Protein AF-A0A2I0R6W6-F1 (afdb_monomer)

Sequence (195 aa):
MLKILILILSSLILTFKSQLFAQKEIINHTVYNDWKSLKNVKISPQGNFTTYLTQPHRGDGVLMLFNNESHKKHLFERGKDAYFSQKEDVFVFTITPGFDTLRSLELNKVEKKKWVKDTLGIFWTAKDSLIKEPHLLNFKIAKNGNHLLYLVDRPDEKPTQKNGDFSRKKRKKTRLKAKETPWWYKISFQVTQLN

Nearest PDB structures (foldseek):
  2gop-assembly1_B  TM=7.075E-01  e=1.026E-03  Pyrococcus furiosus
  4hxg-assembly2_H  TM=7.410E-01  e=1.832E-03  Pyrococcus horikoshii OT3
  4hxg-assembly1_D  TM=7.166E-01  e=1.267E-03  Pyrococcus horikoshii OT3
  4hxg-assembly1_F  TM=6.601E-01  e=8.311E-04  Pyrococcus horikoshii OT3
  2gop-assembly1_A  TM=6.912E-01  e=2.384E-03  Pyrococcus furiosus

Radius of gyration: 31.48 Å; Cα contacts (8 Å, |Δi|>4): 259; chains: 1; bounding box: 62×76×101 Å

Organism: NCBI:txid2058658

Secondary structure (DSSP, 8-state):
-HHHHHHHHHHHHHHHHHTGGG-PPP--GGGGGG-EEEEEEEE-TTSSEEEEEEEESSS--EEEEEETTT--EEEEETEEEEEE-TTSSEEEEEEPPPHHHHHHHHHTT--GGGSPPEEEEEEETTTTEEEEEEEEEEEEE-SSSS-EEEEE--------------------------PPPPTT-S---------

pLDDT: mean 80.5, std 20.13, range [33.25, 97.62]

Solvent-accessible surface area (backbone atoms only — not comparable to full-atom values): 12252 Å² total; per-residue (Å²): 110,71,70,58,54,52,52,54,52,53,52,55,56,57,57,57,61,66,63,73,78,66,72,74,82,76,92,49,83,72,56,58,60,73,45,63,46,82,40,80,74,45,67,37,86,87,56,56,34,40,33,35,29,43,32,40,73,71,69,67,30,37,22,38,41,34,33,67,83,80,68,47,74,46,81,35,75,32,32,42,82,74,46,67,32,66,84,56,52,38,40,37,30,36,29,52,66,54,49,68,60,56,50,51,39,56,76,68,65,54,59,78,90,76,47,81,53,33,25,37,36,42,34,31,63,86,74,75,41,80,48,76,46,68,35,38,74,49,73,47,71,44,87,75,54,91,50,75,50,72,43,60,65,72,77,80,76,71,76,77,75,74,88,66,94,68,92,71,82,86,75,90,81,77,96,75,92,76,83,87,78,77,90,81,82,71,77,88,81,82,91,82,82,88,132

Structure (mmCIF, N/CA/C/O backbone):
data_AF-A0A2I0R6W6-F1
#
_entry.id   AF-A0A2I0R6W6-F1
#
loop_
_atom_site.group_PDB
_atom_site.id
_atom_site.type_symbol
_atom_site.label_atom_id
_atom_site.label_alt_id
_atom_site.label_comp_id
_atom_site.label_asym_id
_atom_site.label_entity_id
_atom_site.label_seq_id
_atom_site.pdbx_PDB_ins_code
_atom_site.Cartn_x
_atom_site.Cartn_y
_atom_site.Cartn_z
_atom_site.occupancy
_atom_site.B_iso_or_equiv
_atom_site.auth_seq_id
_atom_site.auth_comp_id
_atom_site.auth_asym_id
_atom_site.auth_atom_id
_atom_site.pdbx_PDB_model_num
ATOM 1 N N . MET A 1 1 ? 28.496 -39.834 43.181 1.00 74.56 1 MET A N 1
ATOM 2 C CA . MET A 1 1 ? 29.295 -38.590 43.152 1.00 74.56 1 MET A CA 1
ATOM 3 C C . MET A 1 1 ? 29.684 -38.200 41.726 1.00 74.56 1 MET A C 1
ATOM 5 O O . MET A 1 1 ? 29.152 -37.214 41.240 1.00 74.56 1 MET A O 1
ATOM 9 N N . LEU A 1 2 ? 30.464 -39.009 40.992 1.00 82.81 2 LEU A N 1
ATOM 10 C CA . LEU A 1 2 ? 30.904 -38.681 39.619 1.00 82.81 2 LEU A CA 1
ATOM 11 C C . LEU A 1 2 ? 29.757 -38.423 38.613 1.00 82.81 2 LEU A C 1
ATOM 13 O O . LEU A 1 2 ? 29.800 -37.460 37.860 1.00 82.81 2 LEU A O 1
ATOM 17 N N . LYS A 1 3 ? 28.684 -39.227 38.643 1.00 79.31 3 LYS A N 1
ATOM 18 C CA . LYS A 1 3 ? 27.513 -39.052 37.755 1.00 79.31 3 LYS A CA 1
ATOM 19 C C . LYS A 1 3 ? 26.752 -37.739 37.997 1.00 79.31 3 LYS A C 1
ATOM 21 O O . LYS A 1 3 ? 26.249 -37.144 37.054 1.00 79.31 3 LYS A O 1
ATOM 26 N N . ILE A 1 4 ? 26.701 -37.279 39.249 1.00 87.44 4 ILE A N 1
ATOM 27 C CA . ILE A 1 4 ? 26.042 -36.018 39.628 1.00 87.44 4 ILE A CA 1
ATOM 28 C C . ILE A 1 4 ? 26.879 -34.831 39.135 1.00 87.44 4 ILE A C 1
ATOM 30 O O . ILE A 1 4 ? 26.329 -33.885 38.582 1.00 87.44 4 ILE A O 1
ATOM 34 N N . LEU A 1 5 ? 28.210 -34.925 39.237 1.00 87.62 5 LEU A N 1
ATOM 35 C CA . LEU A 1 5 ? 29.136 -33.927 38.696 1.00 87.62 5 LEU A CA 1
ATOM 36 C C . LEU A 1 5 ? 28.979 -33.766 37.171 1.00 87.62 5 LEU A C 1
ATOM 38 O O . LEU A 1 5 ? 28.936 -32.647 36.671 1.00 87.62 5 LEU A O 1
ATOM 42 N N . ILE A 1 6 ? 28.830 -34.879 36.442 1.00 89.00 6 ILE A N 1
ATOM 43 C CA . ILE A 1 6 ? 28.630 -34.879 34.981 1.00 89.00 6 ILE A CA 1
ATOM 44 C C . ILE A 1 6 ? 27.292 -34.221 34.599 1.00 89.00 6 ILE A C 1
ATOM 46 O O . ILE A 1 6 ? 27.243 -33.452 33.640 1.00 89.00 6 ILE A O 1
ATOM 50 N N . LEU A 1 7 ? 26.219 -34.467 35.361 1.00 85.94 7 LEU A N 1
ATOM 51 C CA . LEU A 1 7 ? 24.910 -33.842 35.124 1.00 85.94 7 LEU A CA 1
ATOM 52 C C . LEU A 1 7 ? 24.934 -32.326 35.376 1.00 85.94 7 LEU A C 1
ATOM 54 O O . LEU A 1 7 ? 24.370 -31.565 34.590 1.00 85.94 7 LEU A O 1
ATOM 58 N N . ILE A 1 8 ? 25.630 -31.877 36.425 1.00 88.75 8 ILE A N 1
ATOM 59 C CA . ILE A 1 8 ? 25.802 -30.446 36.722 1.00 88.75 8 ILE A CA 1
ATOM 60 C C . ILE A 1 8 ? 26.620 -29.766 35.616 1.00 88.75 8 ILE A C 1
ATOM 62 O O . ILE A 1 8 ? 26.235 -28.701 35.133 1.00 88.75 8 ILE A O 1
ATOM 66 N N . LEU A 1 9 ? 27.699 -30.406 35.156 1.00 87.31 9 LEU A N 1
ATOM 67 C CA . LEU A 1 9 ? 28.535 -29.884 34.076 1.00 87.31 9 LEU A CA 1
ATOM 68 C C . LEU A 1 9 ? 27.766 -29.805 32.744 1.00 87.31 9 LEU A C 1
ATOM 70 O O . LEU A 1 9 ? 27.860 -28.805 32.039 1.00 87.31 9 LEU A O 1
ATOM 74 N N . SER A 1 10 ? 26.943 -30.810 32.430 1.00 84.06 10 SER A N 1
ATOM 75 C CA . SER A 1 10 ? 26.067 -30.806 31.250 1.00 84.06 10 SER A CA 1
ATOM 76 C C . SER A 1 10 ? 25.036 -29.674 31.288 1.00 84.06 10 SER A C 1
ATOM 78 O O . SER A 1 10 ? 24.780 -29.048 30.261 1.00 84.06 10 SER A O 1
ATOM 80 N N . SER A 1 11 ? 24.438 -29.411 32.453 1.00 82.44 11 SER A N 1
ATOM 81 C CA . SER A 1 11 ? 23.471 -28.320 32.635 1.00 82.44 11 SER A CA 1
ATOM 82 C C . SER A 1 11 ? 24.130 -26.949 32.437 1.00 82.44 11 SER A C 1
ATOM 84 O O . SER A 1 11 ? 23.596 -26.094 31.730 1.00 82.44 11 SER A O 1
ATOM 86 N N . LEU A 1 12 ? 25.347 -26.777 32.964 1.00 84.00 12 LEU A N 1
ATOM 87 C CA . LEU A 1 12 ? 26.128 -25.549 32.818 1.00 84.00 12 LEU A CA 1
ATOM 88 C C . LEU A 1 12 ? 26.530 -25.271 31.357 1.00 84.00 12 LEU A C 1
ATOM 90 O O . LEU A 1 12 ? 26.517 -24.128 30.910 1.00 84.00 12 LEU A O 1
ATOM 94 N N . ILE A 1 13 ? 26.837 -26.310 30.575 1.00 82.50 13 ILE A N 1
ATOM 95 C CA . ILE A 1 13 ? 27.164 -26.161 29.146 1.00 82.50 13 ILE A CA 1
ATOM 96 C C . ILE A 1 13 ? 25.926 -25.754 28.326 1.00 82.50 13 ILE A C 1
ATOM 98 O O . ILE A 1 13 ? 26.048 -25.000 27.357 1.00 82.50 13 ILE A O 1
ATOM 102 N N . LEU A 1 14 ? 24.727 -26.219 28.700 1.00 78.12 14 LEU A N 1
ATOM 103 C CA . LEU A 1 14 ? 23.483 -25.838 28.021 1.00 78.12 14 LEU A CA 1
ATOM 104 C C . LEU A 1 14 ? 23.114 -24.370 28.264 1.00 78.12 14 LEU A C 1
ATOM 106 O O . LEU A 1 14 ? 22.673 -23.697 27.332 1.00 78.12 14 LEU A O 1
ATOM 110 N N . THR A 1 15 ? 23.319 -23.854 29.478 1.00 76.00 15 THR A N 1
ATOM 111 C CA . THR A 1 15 ? 22.999 -22.454 29.796 1.00 76.00 15 THR A CA 1
ATOM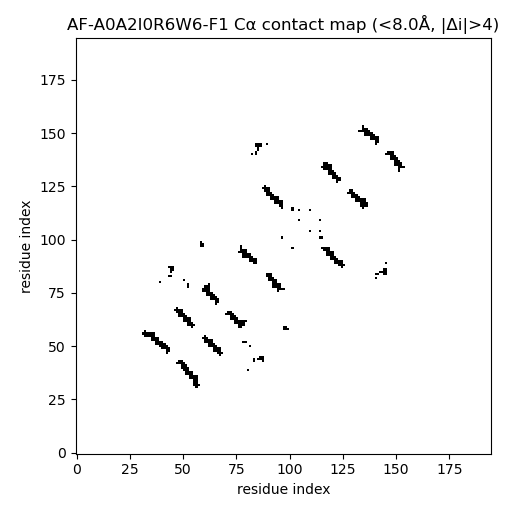 112 C C . THR A 1 15 ? 23.945 -21.473 29.101 1.00 76.00 15 THR A C 1
ATOM 114 O O . THR A 1 15 ? 23.478 -20.459 28.577 1.00 76.00 15 THR A O 1
ATOM 117 N N . PHE A 1 16 ? 25.233 -21.806 28.964 1.00 71.94 16 PHE A N 1
ATOM 118 C CA . PHE A 1 16 ? 26.211 -20.983 28.234 1.00 71.94 16 PHE A CA 1
ATOM 119 C C . PHE A 1 16 ? 25.874 -20.782 26.744 1.00 71.94 16 PHE A C 1
ATOM 121 O O . PHE A 1 16 ? 26.142 -19.714 26.193 1.00 71.94 16 PHE A O 1
ATOM 128 N N . LYS A 1 17 ? 25.232 -21.754 26.075 1.00 69.62 17 LYS A N 1
ATOM 129 C CA . LYS A 1 17 ? 24.836 -21.607 24.658 1.00 69.62 17 LYS A CA 1
ATOM 130 C C . LYS A 1 17 ? 23.777 -20.522 24.434 1.00 69.62 17 LYS A C 1
ATOM 132 O O . LYS A 1 17 ? 23.743 -19.930 23.359 1.00 69.62 17 LYS A O 1
ATOM 137 N N . SER A 1 18 ? 22.938 -20.240 25.433 1.00 65.56 18 SER A N 1
ATOM 138 C CA . SER A 1 18 ? 21.869 -19.236 25.318 1.00 65.56 18 SER A CA 1
ATOM 139 C C . SER A 1 18 ? 22.384 -17.791 25.278 1.00 65.56 18 SER A C 1
ATOM 141 O O . SER A 1 18 ? 21.712 -16.916 24.741 1.00 65.56 18 SER A O 1
ATOM 143 N N . GLN A 1 19 ? 23.603 -17.541 25.768 1.00 65.00 19 GLN A N 1
ATOM 144 C CA . GLN A 1 19 ? 24.180 -16.194 25.834 1.00 65.00 19 GLN A CA 1
ATOM 145 C C . GLN A 1 19 ? 24.845 -15.745 24.520 1.00 65.00 19 GLN A C 1
ATOM 147 O O . GLN A 1 19 ? 25.037 -14.549 24.315 1.00 65.00 19 GLN A O 1
ATOM 152 N N . LEU A 1 20 ? 25.156 -16.670 23.603 1.00 63.44 20 LEU A N 1
ATOM 153 C CA . LEU A 1 20 ? 25.825 -16.356 22.330 1.00 63.44 20 LEU A CA 1
ATOM 154 C C . LEU A 1 20 ? 24.880 -15.790 21.254 1.00 63.44 20 LEU A C 1
ATOM 156 O O . LEU A 1 20 ? 25.346 -15.169 20.305 1.00 63.44 20 LEU A O 1
ATOM 160 N N . PHE A 1 21 ? 23.561 -15.939 21.413 1.00 64.62 21 PHE A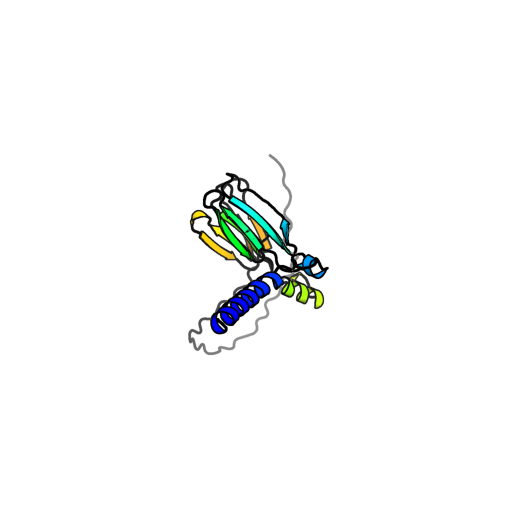 N 1
ATOM 161 C CA . PHE A 1 21 ? 22.554 -15.391 20.489 1.00 64.62 21 PHE A CA 1
ATOM 162 C C . PHE A 1 21 ? 22.072 -13.975 20.861 1.00 64.62 21 PHE A C 1
ATOM 164 O O . PHE A 1 21 ? 21.134 -13.463 20.257 1.00 64.62 21 PHE A O 1
ATOM 171 N N . ALA A 1 22 ? 22.704 -13.326 21.845 1.00 68.69 22 ALA A N 1
ATOM 172 C CA . ALA A 1 22 ? 22.303 -12.008 22.344 1.00 68.69 22 ALA A CA 1
ATOM 173 C C . ALA A 1 22 ? 23.105 -10.833 21.748 1.00 68.69 22 ALA A C 1
ATOM 175 O O . ALA A 1 22 ? 22.919 -9.687 22.165 1.00 68.69 22 ALA A O 1
ATOM 176 N N . GLN A 1 23 ? 24.003 -11.077 20.786 1.00 75.88 23 GLN A N 1
ATOM 177 C CA . GLN A 1 23 ? 24.740 -9.993 20.142 1.00 75.88 23 GLN A CA 1
ATOM 178 C C . GLN A 1 23 ? 23.809 -9.241 19.186 1.00 75.88 23 GLN A C 1
ATOM 180 O O . GLN A 1 23 ? 23.419 -9.752 18.140 1.00 75.88 23 GLN A O 1
ATOM 185 N N . LYS A 1 24 ? 23.435 -8.017 19.572 1.00 74.38 24 LYS A N 1
ATOM 186 C CA . LYS A 1 24 ? 22.666 -7.100 18.725 1.00 74.38 24 LYS A CA 1
ATOM 187 C C . LYS A 1 24 ? 23.387 -6.939 17.386 1.00 74.38 24 LYS A C 1
ATOM 189 O O . LYS A 1 24 ? 24.588 -6.667 17.376 1.00 74.38 24 LYS A O 1
ATOM 194 N N . GLU A 1 25 ? 22.660 -7.091 16.280 1.00 75.88 25 GLU A N 1
ATOM 195 C CA . GLU A 1 25 ? 23.225 -6.855 14.951 1.00 75.88 25 GLU A CA 1
ATOM 196 C C . GLU A 1 25 ? 23.846 -5.452 14.893 1.00 75.88 25 GLU A C 1
ATOM 198 O O . GLU A 1 25 ? 23.230 -4.453 15.285 1.00 75.88 25 GLU A O 1
ATOM 203 N N . ILE A 1 26 ? 25.100 -5.385 14.445 1.00 82.75 26 ILE A N 1
ATOM 204 C CA . ILE A 1 26 ? 25.802 -4.119 14.239 1.00 82.75 26 ILE A CA 1
ATOM 205 C C . ILE A 1 26 ? 25.141 -3.426 13.046 1.00 82.75 26 ILE A C 1
ATOM 207 O O . ILE A 1 26 ? 24.940 -4.041 11.998 1.00 82.75 26 ILE A O 1
ATOM 211 N N . ILE A 1 27 ? 24.792 -2.145 13.205 1.00 81.06 27 ILE A N 1
ATOM 212 C CA . ILE A 1 27 ? 24.156 -1.356 12.145 1.00 81.06 27 ILE A CA 1
ATOM 213 C C . ILE A 1 27 ? 25.165 -1.175 11.006 1.00 81.06 27 ILE A C 1
ATOM 215 O O . ILE A 1 27 ? 26.050 -0.326 11.074 1.00 81.06 27 ILE A O 1
ATOM 219 N N . ASN A 1 28 ? 25.012 -1.980 9.958 1.00 88.12 28 ASN A N 1
ATOM 220 C CA . ASN A 1 28 ? 25.758 -1.869 8.711 1.00 88.12 28 ASN A CA 1
ATOM 221 C C . ASN A 1 28 ? 24.925 -1.128 7.656 1.00 88.12 28 ASN A C 1
ATOM 223 O O . ASN A 1 28 ? 23.706 -1.011 7.765 1.00 88.12 28 ASN A O 1
ATOM 227 N N . HIS A 1 29 ? 25.569 -0.670 6.583 1.00 84.25 29 HIS A N 1
ATOM 228 C CA . HIS A 1 29 ? 24.900 0.032 5.477 1.00 84.25 29 HIS A CA 1
ATOM 229 C C . HIS A 1 29 ? 23.810 -0.807 4.781 1.00 84.25 29 HIS A C 1
ATOM 231 O O . HIS A 1 29 ? 22.912 -0.255 4.149 1.00 84.25 29 HIS A O 1
ATOM 237 N N . THR A 1 30 ? 23.863 -2.134 4.907 1.00 84.00 30 THR A N 1
ATOM 238 C CA . THR A 1 30 ? 22.836 -3.056 4.404 1.00 84.00 30 THR A CA 1
ATOM 239 C C . THR A 1 30 ? 21.476 -2.820 5.062 1.00 84.00 30 THR A C 1
ATOM 241 O O . THR A 1 30 ? 20.458 -2.918 4.381 1.00 84.00 30 THR A O 1
ATOM 244 N N . VAL A 1 31 ? 21.464 -2.410 6.335 1.00 83.62 31 VAL A N 1
ATOM 245 C CA . VAL A 1 31 ? 20.252 -2.167 7.136 1.00 83.62 31 VAL A CA 1
ATOM 246 C C . VAL A 1 31 ? 19.416 -1.012 6.570 1.00 83.62 31 VAL A C 1
ATOM 248 O O . VAL A 1 31 ? 18.200 -0.981 6.741 1.00 83.62 31 VAL A O 1
ATOM 251 N N . TYR A 1 32 ? 20.023 -0.074 5.833 1.00 83.94 32 TYR A N 1
ATOM 252 C CA . TYR A 1 32 ? 19.285 1.030 5.207 1.00 83.94 32 TYR A CA 1
ATOM 253 C C . TYR A 1 32 ? 18.283 0.563 4.150 1.00 83.94 32 TYR A C 1
ATOM 255 O O . TYR A 1 32 ? 17.269 1.226 3.937 1.00 83.94 32 TYR A O 1
ATOM 263 N N . ASN A 1 33 ? 18.532 -0.577 3.502 1.00 82.31 33 ASN A N 1
ATOM 264 C CA . ASN A 1 33 ? 17.592 -1.125 2.526 1.00 82.31 33 ASN A CA 1
ATOM 265 C C . ASN A 1 33 ? 16.324 -1.679 3.191 1.00 82.31 33 ASN A C 1
ATOM 267 O O . ASN A 1 33 ? 15.267 -1.686 2.558 1.00 82.31 33 ASN A O 1
ATOM 271 N N . ASP A 1 34 ? 16.411 -2.069 4.465 1.00 84.12 34 ASP A N 1
ATOM 272 C CA . ASP A 1 34 ? 15.282 -2.594 5.237 1.00 84.12 34 ASP A CA 1
ATOM 273 C C . ASP A 1 34 ? 14.400 -1.485 5.820 1.00 84.12 34 ASP A C 1
ATOM 275 O O . ASP A 1 34 ? 13.270 -1.736 6.253 1.00 84.12 34 ASP A O 1
ATOM 279 N N . TR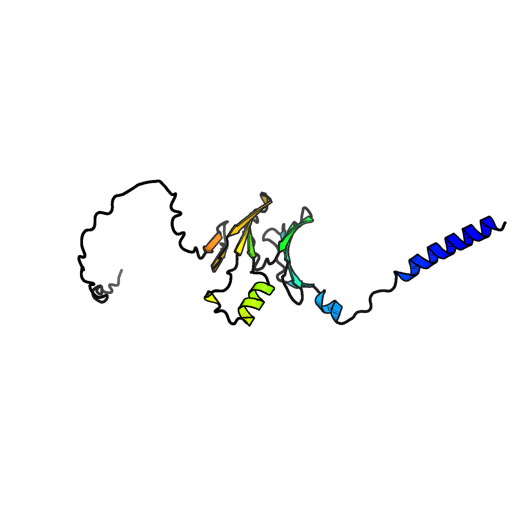P A 1 35 ? 14.883 -0.240 5.820 1.00 88.62 35 TRP A N 1
ATOM 280 C CA . TRP A 1 35 ? 14.125 0.894 6.326 1.00 88.62 35 TRP A CA 1
ATOM 281 C C . TRP A 1 35 ? 12.926 1.185 5.426 1.00 88.62 35 TRP A C 1
ATOM 283 O O . TRP A 1 35 ? 13.036 1.422 4.219 1.00 88.62 35 TRP A O 1
ATOM 293 N N . LYS A 1 36 ? 11.750 1.199 6.053 1.00 92.44 36 LYS A N 1
ATOM 294 C CA . LYS A 1 36 ? 10.481 1.505 5.401 1.00 92.44 36 LYS A CA 1
ATOM 295 C C . LYS A 1 36 ? 9.988 2.858 5.881 1.00 92.44 36 LYS A C 1
ATOM 297 O O . LYS A 1 36 ? 9.853 3.101 7.075 1.00 92.44 36 LYS A O 1
ATOM 302 N N . SER A 1 37 ? 9.704 3.729 4.926 1.00 93.81 37 SER A N 1
ATOM 303 C CA . SER A 1 37 ? 9.095 5.031 5.179 1.00 93.81 37 SER A CA 1
ATOM 304 C C . SER A 1 37 ? 7.572 4.920 5.165 1.00 93.81 37 SER A C 1
ATOM 306 O O . SER A 1 37 ? 7.008 4.196 4.343 1.00 93.81 37 SER A O 1
ATOM 308 N N . LEU A 1 38 ? 6.907 5.656 6.054 1.00 94.94 38 LEU A N 1
ATOM 309 C CA . LEU A 1 38 ? 5.460 5.851 6.014 1.00 94.94 38 LEU A CA 1
ATOM 310 C C . LEU A 1 38 ? 5.152 7.116 5.211 1.00 94.94 38 LEU A C 1
ATOM 312 O O . LEU A 1 38 ? 5.704 8.182 5.479 1.00 94.94 38 LEU A O 1
ATOM 316 N N . LYS A 1 39 ? 4.283 6.998 4.211 1.00 93.75 39 LYS A N 1
ATOM 317 C CA . LYS A 1 39 ? 3.877 8.087 3.316 1.00 93.75 39 LYS A CA 1
ATOM 318 C C . LYS A 1 39 ? 2.363 8.111 3.157 1.00 93.75 39 LYS A C 1
ATOM 320 O O . LYS A 1 39 ? 1.690 7.117 3.415 1.00 93.75 39 LYS A O 1
ATOM 325 N N . ASN A 1 40 ? 1.837 9.242 2.687 1.00 93.62 40 ASN A N 1
ATOM 326 C CA . ASN A 1 40 ? 0.429 9.408 2.314 1.00 93.62 40 ASN A CA 1
ATOM 327 C C . ASN A 1 40 ? -0.551 8.927 3.395 1.00 93.62 40 ASN A C 1
ATOM 329 O O . ASN A 1 40 ? -1.534 8.253 3.089 1.00 93.62 40 ASN A O 1
ATOM 333 N N . VAL A 1 41 ? -0.265 9.266 4.655 1.00 95.31 41 VAL A N 1
ATOM 334 C CA . VAL A 1 41 ? -1.169 8.972 5.767 1.00 95.31 41 VAL A CA 1
ATOM 335 C C . VAL A 1 41 ? -2.455 9.766 5.559 1.00 95.31 41 VAL A C 1
ATOM 337 O O . VAL A 1 41 ? -2.415 10.985 5.390 1.00 95.31 41 VAL A O 1
ATOM 340 N N . LYS A 1 42 ? -3.592 9.074 5.534 1.00 94.56 42 LYS A N 1
ATOM 341 C CA . LYS A 1 42 ? -4.918 9.681 5.409 1.00 94.56 42 LYS A CA 1
ATOM 342 C C . LYS A 1 42 ? -5.877 9.022 6.386 1.00 94.56 42 LYS A C 1
ATOM 344 O O . LYS A 1 42 ? -5.774 7.831 6.668 1.00 94.56 42 LYS A O 1
ATOM 349 N N . ILE A 1 43 ? -6.831 9.808 6.851 1.00 95.00 43 ILE A N 1
ATOM 350 C CA . ILE A 1 43 ? -7.930 9.359 7.699 1.00 95.00 43 ILE A CA 1
ATOM 351 C C . ILE A 1 43 ? -9.212 9.515 6.883 1.00 95.00 43 ILE A C 1
ATOM 353 O O . ILE A 1 43 ? -9.320 10.423 6.052 1.00 95.00 43 ILE A O 1
ATOM 357 N N . SER A 1 44 ? -10.142 8.586 7.050 1.00 94.38 44 SER A N 1
ATOM 358 C CA . SER A 1 44 ? -11.433 8.623 6.377 1.00 94.38 44 SER A CA 1
ATOM 359 C C . SER A 1 44 ? -12.330 9.753 6.929 1.00 94.38 44 SER A C 1
ATOM 361 O O . SER A 1 44 ? -12.098 10.222 8.043 1.00 94.38 44 SER A O 1
ATOM 363 N N . PRO A 1 45 ? -13.332 10.242 6.172 1.00 92.00 45 PRO A N 1
ATOM 364 C CA . PRO A 1 45 ? -14.161 11.391 6.567 1.00 92.00 45 PRO A CA 1
ATOM 365 C C . PRO A 1 45 ? -14.828 11.325 7.955 1.00 92.00 45 PRO A C 1
ATOM 367 O O . PRO A 1 45 ? -14.965 12.353 8.609 1.00 92.00 45 PRO A O 1
ATOM 370 N N . GLN A 1 46 ? -15.252 10.145 8.394 1.00 92.75 46 GLN A N 1
ATOM 371 C CA . GLN A 1 46 ? -15.855 9.847 9.699 1.00 92.75 46 GLN A CA 1
ATOM 372 C C . GLN A 1 46 ? -14.826 9.327 10.714 1.00 92.75 46 GLN A C 1
ATOM 374 O O . GLN A 1 46 ? -15.127 9.245 11.899 1.00 92.75 46 GLN A O 1
ATOM 379 N N . GLY A 1 47 ? -13.607 8.996 10.276 1.00 94.25 47 GLY A N 1
ATOM 380 C CA . GLY A 1 47 ? -12.528 8.537 11.150 1.00 94.25 47 GLY A CA 1
ATOM 381 C C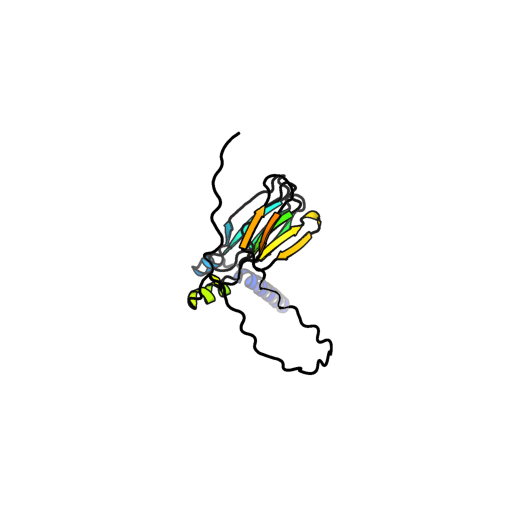 . GLY A 1 47 ? -12.534 7.044 11.478 1.00 94.25 47 GLY A C 1
ATOM 382 O O . GLY A 1 47 ? -11.719 6.618 12.294 1.00 94.25 47 GLY A O 1
ATOM 383 N N . ASN A 1 48 ? -13.377 6.227 10.839 1.00 94.62 48 ASN A N 1
ATOM 384 C CA . ASN A 1 48 ? -13.409 4.779 11.088 1.00 94.62 48 ASN A CA 1
ATOM 385 C C . ASN A 1 48 ? -12.207 4.048 10.473 1.00 94.62 48 ASN A C 1
ATOM 387 O O . ASN A 1 48 ? -11.826 2.967 10.925 1.00 94.62 48 ASN A O 1
ATOM 391 N N . PHE A 1 49 ? -11.582 4.637 9.450 1.00 96.44 49 PHE A N 1
ATOM 392 C CA . PHE A 1 49 ? -10.454 4.048 8.745 1.00 96.44 49 PHE A CA 1
ATOM 393 C C . PHE A 1 49 ? -9.247 4.981 8.696 1.00 96.44 49 PHE A C 1
ATOM 395 O O . PHE A 1 49 ? -9.346 6.181 8.435 1.00 96.44 49 PHE A O 1
ATOM 402 N N . THR A 1 50 ? -8.072 4.383 8.853 1.00 96.56 50 THR A N 1
ATOM 403 C CA . THR A 1 50 ? -6.777 5.029 8.651 1.00 96.56 50 THR A CA 1
ATOM 404 C C . THR A 1 50 ? -6.034 4.293 7.548 1.00 96.56 50 THR A C 1
ATOM 406 O O . THR A 1 50 ? -5.954 3.067 7.550 1.00 96.56 50 THR A O 1
ATOM 409 N N . THR A 1 51 ? -5.455 5.020 6.600 1.00 97.25 51 THR A N 1
ATOM 410 C CA . THR A 1 51 ? -4.616 4.435 5.552 1.00 97.25 51 THR A CA 1
ATOM 411 C C . THR A 1 51 ? -3.243 5.075 5.531 1.00 97.25 51 THR A C 1
ATOM 413 O O . THR A 1 51 ? -3.086 6.260 5.819 1.00 97.25 51 THR A O 1
ATOM 416 N N . TYR A 1 52 ? -2.237 4.276 5.201 1.00 96.94 52 TYR A N 1
ATOM 417 C CA . TYR A 1 52 ? -0.871 4.737 5.018 1.00 96.94 52 TYR A CA 1
ATOM 418 C C . TYR A 1 52 ? -0.143 3.842 4.022 1.00 96.94 52 TYR A C 1
ATOM 420 O O . TYR A 1 52 ? -0.410 2.645 3.910 1.00 96.94 52 TYR A O 1
ATOM 428 N N . LEU A 1 53 ? 0.804 4.431 3.303 1.00 96.75 53 LEU A N 1
ATOM 429 C CA . LEU A 1 53 ? 1.686 3.728 2.388 1.00 96.75 53 LEU A CA 1
ATOM 430 C C . LEU A 1 53 ? 3.001 3.415 3.096 1.00 96.75 53 LEU A C 1
ATOM 432 O O . LEU A 1 53 ? 3.690 4.322 3.554 1.00 96.75 53 LEU A O 1
ATOM 436 N N . THR A 1 54 ? 3.369 2.142 3.148 1.00 96.00 54 THR A N 1
ATOM 437 C CA . THR A 1 54 ? 4.680 1.699 3.625 1.00 96.00 54 THR A CA 1
ATOM 438 C C . THR A 1 54 ? 5.583 1.480 2.421 1.00 96.00 54 THR A C 1
ATOM 440 O O . THR A 1 54 ? 5.336 0.570 1.631 1.00 96.00 54 THR A O 1
ATOM 443 N N . GLN A 1 55 ? 6.619 2.301 2.261 1.00 93.75 55 GLN A N 1
ATOM 444 C CA . GLN A 1 55 ? 7.490 2.262 1.089 1.00 93.75 55 GLN A CA 1
ATOM 445 C C . GLN A 1 55 ? 8.947 1.986 1.485 1.00 93.75 55 GLN A C 1
ATOM 447 O O . GLN A 1 55 ? 9.519 2.784 2.241 1.00 93.75 55 GLN A O 1
ATOM 452 N N . PRO A 1 56 ? 9.556 0.890 0.989 1.00 92.62 56 PRO A N 1
ATOM 453 C CA . PRO A 1 56 ? 10.984 0.641 1.166 1.00 92.62 56 PRO A CA 1
ATOM 454 C C . PRO A 1 56 ? 11.816 1.649 0.363 1.00 92.62 56 PRO A C 1
ATOM 456 O O . PRO A 1 56 ? 11.307 2.315 -0.543 1.00 92.62 56 PRO A O 1
ATOM 459 N N . HIS A 1 57 ? 13.112 1.745 0.665 1.00 88.31 57 HIS A N 1
ATOM 460 C CA . HIS A 1 57 ? 14.027 2.605 -0.091 1.00 88.31 57 HIS A CA 1
ATOM 461 C C . HIS A 1 57 ? 14.071 2.244 -1.590 1.00 88.31 57 HIS A C 1
ATOM 463 O O . HIS A 1 57 ? 14.094 3.125 -2.452 1.00 88.31 57 HIS A O 1
ATOM 469 N N . ARG A 1 58 ? 14.020 0.945 -1.912 1.00 89.44 58 ARG A N 1
ATOM 470 C CA . ARG A 1 58 ? 13.911 0.426 -3.280 1.00 89.44 58 ARG A CA 1
ATOM 471 C C . ARG A 1 58 ? 12.871 -0.691 -3.334 1.00 89.44 58 ARG A C 1
ATOM 473 O O . ARG A 1 58 ? 12.851 -1.550 -2.460 1.00 89.44 58 ARG A O 1
ATOM 480 N N . GLY A 1 59 ? 12.077 -0.701 -4.402 1.00 91.19 59 GLY A N 1
ATOM 481 C CA . GLY A 1 59 ? 11.103 -1.751 -4.685 1.00 91.19 59 GLY A CA 1
ATOM 482 C C . GLY A 1 59 ? 9.664 -1.291 -4.502 1.00 91.19 59 GLY A C 1
ATOM 483 O O . GLY A 1 59 ? 9.361 -0.096 -4.536 1.00 91.19 59 GLY A O 1
ATOM 484 N N . ASP A 1 60 ? 8.787 -2.271 -4.332 1.00 94.69 60 ASP A N 1
ATOM 485 C CA . ASP A 1 60 ? 7.348 -2.070 -4.261 1.00 94.69 60 ASP A CA 1
ATOM 486 C C . ASP A 1 60 ? 6.886 -1.720 -2.839 1.00 94.69 60 ASP A C 1
ATOM 488 O O . ASP A 1 60 ? 7.322 -2.307 -1.847 1.00 94.69 60 ASP A O 1
ATOM 492 N N . GLY A 1 61 ? 5.992 -0.735 -2.743 1.00 94.12 61 GLY A N 1
ATOM 493 C CA . GLY A 1 61 ? 5.344 -0.353 -1.490 1.00 94.12 61 GLY A CA 1
ATOM 494 C C . GLY A 1 61 ? 4.105 -1.194 -1.182 1.00 94.12 61 GLY A C 1
ATOM 495 O O . GLY A 1 61 ? 3.567 -1.892 -2.043 1.00 94.12 61 GLY A O 1
ATOM 496 N N . VAL A 1 62 ? 3.618 -1.083 0.052 1.00 96.88 62 VAL A N 1
ATOM 497 C CA . VAL A 1 62 ? 2.375 -1.715 0.509 1.00 96.88 62 VAL A CA 1
ATOM 498 C C . VAL A 1 62 ? 1.454 -0.651 1.082 1.00 96.88 62 VAL A C 1
ATOM 500 O O . VAL A 1 62 ? 1.821 0.070 2.012 1.00 96.88 62 VAL A O 1
ATOM 503 N N . LEU A 1 63 ? 0.247 -0.561 0.533 1.00 97.62 63 LEU A N 1
ATOM 504 C CA . LEU A 1 63 ? -0.808 0.291 1.056 1.00 97.62 63 LEU A CA 1
ATOM 505 C C . LEU A 1 63 ? -1.556 -0.467 2.150 1.00 97.62 63 LEU A C 1
ATOM 507 O O . LEU A 1 63 ? -2.096 -1.545 1.910 1.00 97.62 63 LEU A O 1
ATOM 511 N N . MET A 1 64 ? -1.588 0.104 3.347 1.00 97.19 64 MET A N 1
ATOM 512 C CA . MET A 1 64 ? -2.343 -0.428 4.470 1.00 97.19 64 MET A CA 1
ATOM 513 C C . MET A 1 64 ? -3.669 0.314 4.598 1.00 97.19 64 MET A C 1
ATOM 515 O O . MET A 1 64 ? -3.703 1.545 4.565 1.00 97.19 64 MET A O 1
ATOM 519 N N . LEU A 1 65 ? -4.741 -0.437 4.818 1.00 97.00 65 LEU A N 1
ATOM 520 C CA . LEU A 1 65 ? -6.016 0.058 5.316 1.00 97.00 65 LEU A CA 1
ATOM 521 C C . LEU A 1 65 ? -6.247 -0.539 6.706 1.00 97.00 65 LEU A C 1
ATOM 523 O O . LEU A 1 65 ? -6.313 -1.756 6.872 1.00 97.00 65 LEU A O 1
ATOM 527 N N . PHE A 1 66 ? -6.350 0.325 7.703 1.00 96.69 66 PHE A N 1
ATOM 528 C CA . PHE A 1 66 ? -6.577 -0.028 9.093 1.00 96.69 66 PHE A CA 1
ATOM 529 C C . PHE A 1 66 ? -7.968 0.431 9.512 1.00 96.69 66 PHE A C 1
ATOM 531 O O . PHE A 1 66 ? -8.308 1.599 9.343 1.00 96.69 66 PHE A O 1
ATOM 538 N N . ASN A 1 67 ? -8.765 -0.486 10.047 1.00 95.75 67 ASN A N 1
ATOM 539 C CA . ASN A 1 67 ? -10.022 -0.155 10.699 1.00 95.75 67 ASN A CA 1
ATOM 540 C C . ASN A 1 67 ? -9.726 0.206 12.163 1.00 95.75 67 ASN A C 1
ATOM 542 O O . ASN A 1 67 ? -9.151 -0.599 12.897 1.00 95.75 67 ASN A O 1
ATOM 546 N N . ASN A 1 68 ? -10.097 1.420 12.563 1.00 94.44 68 ASN A N 1
ATOM 547 C CA . ASN A 1 68 ? -9.796 1.966 13.882 1.00 94.44 68 ASN A CA 1
ATOM 548 C C . ASN A 1 68 ? -10.643 1.322 14.993 1.00 94.44 68 ASN A C 1
ATOM 550 O O . ASN A 1 68 ? -10.166 1.234 16.120 1.00 94.44 68 ASN A O 1
ATOM 554 N N . GLU A 1 69 ? -11.846 0.831 14.679 1.00 92.62 69 GLU A N 1
ATOM 555 C CA . GLU A 1 69 ? -12.752 0.192 15.643 1.00 92.62 69 GLU A CA 1
ATOM 556 C C . GLU A 1 69 ? -12.435 -1.295 15.836 1.00 92.62 69 GLU A C 1
ATOM 558 O O . GLU A 1 69 ? -12.275 -1.772 16.955 1.00 92.62 69 GLU A O 1
ATOM 563 N N . SER A 1 70 ? -12.327 -2.050 14.737 1.00 93.25 70 SER A N 1
ATOM 564 C CA . SER A 1 70 ? -12.107 -3.506 14.792 1.00 93.25 70 SER A CA 1
ATOM 565 C C . SER A 1 70 ? -10.633 -3.905 14.859 1.00 93.25 70 SER A C 1
ATOM 567 O O . SER A 1 70 ? -10.319 -5.088 14.979 1.00 93.25 70 SER A O 1
ATOM 569 N N . HIS A 1 71 ? -9.717 -2.944 14.707 1.00 93.75 71 HIS A N 1
ATOM 570 C CA . HIS A 1 71 ? -8.273 -3.160 14.559 1.00 93.75 71 HIS A CA 1
ATOM 571 C C . HIS A 1 71 ? -7.872 -4.081 13.390 1.00 93.75 71 HIS A C 1
ATOM 573 O O . HIS A 1 71 ? -6.716 -4.513 13.292 1.00 93.75 71 HIS A O 1
ATOM 579 N N . LYS A 1 72 ? -8.800 -4.367 12.468 1.00 94.38 72 LYS A N 1
ATOM 580 C CA . LYS A 1 72 ? -8.538 -5.181 11.281 1.00 94.38 72 LYS A CA 1
ATOM 581 C C . LYS A 1 72 ? -7.644 -4.423 10.300 1.00 94.38 72 LYS A C 1
ATOM 583 O O . LYS A 1 72 ? -7.789 -3.217 10.090 1.00 94.38 72 LYS A O 1
ATOM 588 N N . LYS A 1 73 ? -6.711 -5.151 9.687 1.00 94.50 73 LYS A N 1
ATOM 589 C CA . LYS A 1 73 ? -5.733 -4.638 8.722 1.00 94.50 73 LYS A CA 1
ATOM 590 C C . LYS A 1 73 ? -5.936 -5.308 7.372 1.00 94.50 73 LYS A C 1
ATOM 592 O O . LYS A 1 73 ? -5.978 -6.533 7.300 1.00 94.50 73 LYS A O 1
ATOM 597 N N . HIS A 1 74 ? -5.994 -4.507 6.317 1.00 95.75 74 HIS A N 1
ATOM 598 C CA . HIS A 1 74 ? -5.985 -4.961 4.932 1.00 95.75 74 HIS A CA 1
ATOM 599 C C . HIS A 1 74 ? -4.737 -4.423 4.241 1.00 95.75 74 HIS A C 1
ATOM 601 O O . HIS A 1 74 ? -4.444 -3.229 4.312 1.00 95.75 74 HIS A O 1
ATOM 607 N N . LEU A 1 75 ? -3.996 -5.315 3.587 1.00 95.88 75 LEU A N 1
ATOM 608 C CA . LEU A 1 75 ? -2.753 -4.991 2.902 1.00 95.88 75 LEU A CA 1
ATOM 609 C C . LEU A 1 75 ? -2.965 -5.102 1.396 1.00 95.88 75 LEU A C 1
ATOM 611 O O . LEU A 1 75 ? -3.410 -6.135 0.898 1.00 95.88 75 LEU A O 1
ATOM 615 N N . PHE A 1 76 ? -2.611 -4.044 0.676 1.00 96.62 76 PHE A N 1
ATOM 616 C CA . PHE A 1 76 ? -2.668 -3.993 -0.777 1.00 96.62 76 PHE A CA 1
ATOM 617 C C . PHE A 1 76 ? -1.264 -3.755 -1.331 1.00 96.62 76 PHE A C 1
ATOM 619 O O . PHE A 1 76 ? -0.691 -2.668 -1.210 1.00 96.62 76 PHE A O 1
ATOM 626 N N . GLU A 1 77 ? -0.693 -4.789 -1.940 1.00 96.19 77 GLU A N 1
ATOM 627 C CA . GLU A 1 77 ? 0.619 -4.717 -2.583 1.00 96.19 77 GLU A CA 1
ATOM 628 C C . GLU A 1 77 ? 0.601 -3.743 -3.762 1.00 96.19 77 GLU A C 1
ATOM 630 O O . GLU A 1 77 ? -0.336 -3.749 -4.564 1.00 96.19 77 GLU A O 1
ATOM 635 N N . ARG A 1 78 ?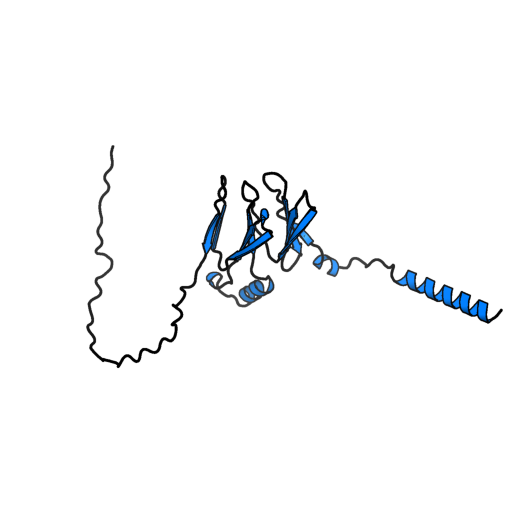 1.648 -2.915 -3.879 1.00 95.69 78 ARG A N 1
ATOM 636 C CA . ARG A 1 78 ? 1.804 -1.900 -4.937 1.00 95.69 78 ARG A CA 1
ATOM 637 C C . ARG A 1 78 ? 0.661 -0.880 -4.998 1.00 95.69 78 ARG A C 1
ATOM 639 O O . ARG A 1 78 ? 0.514 -0.175 -5.996 1.00 95.69 78 ARG A O 1
ATOM 646 N N . GLY A 1 79 ? -0.156 -0.801 -3.947 1.00 95.75 79 GLY A N 1
ATOM 647 C CA . GLY A 1 79 ? -1.212 0.193 -3.823 1.00 95.75 79 GLY A CA 1
ATOM 648 C C . GLY A 1 79 ? -0.627 1.588 -3.600 1.00 95.75 79 GLY A C 1
ATOM 649 O O . GLY A 1 79 ? 0.317 1.749 -2.835 1.00 95.75 79 GLY A O 1
ATOM 650 N N . LYS A 1 80 ? -1.199 2.605 -4.237 1.00 93.81 80 LYS A N 1
ATOM 651 C CA . LYS A 1 80 ? -0.907 4.031 -4.040 1.00 93.81 80 LYS A CA 1
ATOM 652 C C . LYS A 1 80 ? -2.175 4.857 -4.277 1.00 93.81 80 LYS A C 1
ATOM 654 O O . LYS A 1 80 ? -3.203 4.318 -4.677 1.00 93.81 80 LYS A O 1
ATOM 659 N N . ASP A 1 81 ? -2.091 6.166 -4.048 1.00 93.31 81 ASP A N 1
ATOM 660 C CA . ASP A 1 81 ? -3.161 7.126 -4.364 1.00 93.31 81 ASP A CA 1
ATOM 661 C C . ASP A 1 81 ? -4.529 6.720 -3.800 1.00 93.31 81 ASP A C 1
ATOM 663 O O . ASP A 1 81 ? -5.531 6.666 -4.504 1.00 93.31 81 ASP A O 1
ATOM 667 N N . ALA A 1 82 ? -4.553 6.406 -2.505 1.00 94.31 82 ALA A N 1
ATOM 668 C CA . ALA A 1 82 ? -5.754 5.982 -1.804 1.00 94.31 82 ALA A CA 1
ATOM 669 C C . ALA A 1 82 ? -6.751 7.133 -1.602 1.00 94.31 82 ALA A C 1
ATOM 671 O O . ALA A 1 82 ? -6.365 8.246 -1.214 1.00 94.31 82 ALA A O 1
ATOM 672 N N . TYR A 1 83 ? -8.035 6.843 -1.796 1.00 93.62 83 TYR A N 1
ATOM 673 C CA . TYR A 1 83 ? -9.154 7.752 -1.577 1.00 93.62 83 TYR A CA 1
ATOM 674 C C . TYR A 1 83 ? -10.338 7.021 -0.942 1.00 93.62 83 TYR A C 1
ATOM 676 O O . TYR A 1 83 ? -10.640 5.875 -1.272 1.00 93.62 83 TYR A O 1
ATOM 684 N N . PHE A 1 84 ? -11.037 7.729 -0.059 1.00 92.88 84 PHE A N 1
ATOM 685 C CA . PHE A 1 84 ? -12.278 7.272 0.552 1.00 92.88 84 PHE A CA 1
ATOM 686 C C . PHE A 1 84 ? -13.472 7.961 -0.099 1.00 92.88 84 PHE A C 1
ATOM 688 O O . PHE A 1 84 ? -13.410 9.143 -0.444 1.00 92.88 84 PHE A O 1
ATOM 695 N N . SER A 1 85 ? -14.570 7.224 -0.236 1.00 91.62 85 SER A N 1
ATOM 696 C CA . SER A 1 85 ? -15.882 7.817 -0.481 1.00 91.62 85 SER A CA 1
ATOM 697 C C . SER A 1 85 ? -16.373 8.578 0.758 1.00 91.62 85 SER A C 1
ATOM 699 O O . SER A 1 85 ? -15.974 8.271 1.880 1.00 91.62 85 SER A O 1
ATOM 701 N N . GLN A 1 86 ? -17.274 9.546 0.568 1.00 89.69 86 GLN A N 1
ATOM 702 C CA . GLN A 1 86 ? -17.836 10.363 1.648 1.00 89.69 86 GLN A CA 1
ATOM 703 C C . GLN A 1 86 ? -18.515 9.526 2.745 1.00 89.69 86 GLN A C 1
ATOM 705 O O . GLN A 1 86 ? -18.424 9.866 3.922 1.00 89.69 86 GLN A O 1
ATOM 710 N N . LYS A 1 87 ? -19.180 8.429 2.364 1.00 89.00 87 LYS A N 1
ATOM 711 C CA . LYS A 1 87 ? -19.828 7.498 3.301 1.00 89.00 87 LYS A CA 1
ATOM 712 C C . LYS A 1 87 ? -18.913 6.389 3.817 1.00 89.00 87 LYS A C 1
ATOM 714 O O . LYS A 1 87 ? -19.359 5.579 4.609 1.00 89.00 87 LYS A O 1
ATOM 719 N N . GLU A 1 88 ? -17.662 6.334 3.359 1.00 90.12 88 GLU A N 1
ATOM 720 C CA . GLU A 1 88 ? -16.686 5.290 3.716 1.00 90.12 88 GLU A CA 1
ATOM 721 C C . GLU A 1 88 ? -17.036 3.862 3.268 1.00 90.12 88 GLU A C 1
ATOM 723 O O . GLU A 1 88 ? -16.307 2.922 3.575 1.00 90.12 88 GLU A O 1
ATOM 728 N N . ASP A 1 89 ? -18.089 3.694 2.464 1.00 89.69 89 ASP A N 1
ATOM 729 C CA . ASP A 1 89 ? -18.513 2.396 1.916 1.00 89.69 89 ASP A CA 1
ATOM 730 C C . ASP A 1 89 ? -17.535 1.837 0.866 1.00 89.69 89 ASP A C 1
ATOM 732 O O . ASP A 1 89 ? -17.489 0.632 0.598 1.00 89.69 89 ASP A O 1
ATOM 736 N N . VAL A 1 90 ? -16.793 2.738 0.214 1.00 91.81 90 VAL A N 1
ATOM 737 C CA . VAL A 1 90 ? -15.904 2.431 -0.907 1.00 91.81 90 VAL A CA 1
ATOM 738 C C . VAL A 1 90 ? -14.538 3.059 -0.666 1.00 91.81 90 VAL A C 1
ATOM 740 O O . VAL A 1 90 ? -14.413 4.271 -0.463 1.00 91.81 90 VAL A O 1
ATOM 743 N N . PHE A 1 91 ? -13.513 2.219 -0.746 1.00 94.50 91 PHE A N 1
ATOM 744 C CA . PHE A 1 91 ? -12.107 2.583 -0.722 1.00 94.50 91 PHE A CA 1
ATOM 745 C C . PHE A 1 91 ? -11.500 2.321 -2.098 1.00 94.50 91 PHE A C 1
ATOM 747 O O . PHE A 1 91 ? -11.584 1.212 -2.623 1.00 94.50 91 PHE A O 1
ATOM 754 N N . VAL A 1 92 ? -10.906 3.346 -2.700 1.00 95.62 92 VAL A N 1
ATOM 755 C CA . VAL A 1 92 ? -10.359 3.275 -4.058 1.00 95.62 92 VAL A CA 1
ATOM 756 C C . VAL A 1 92 ? -8.881 3.600 -4.019 1.00 95.62 92 VAL A C 1
ATOM 758 O O . VAL A 1 92 ? -8.457 4.519 -3.321 1.00 95.62 92 VAL A O 1
ATOM 761 N N . PHE A 1 93 ? -8.093 2.855 -4.778 1.00 96.19 93 PHE A N 1
ATOM 762 C CA . PHE A 1 93 ? -6.655 3.054 -4.877 1.00 96.19 93 PHE A CA 1
ATOM 763 C C . PHE A 1 93 ? -6.148 2.597 -6.240 1.00 96.19 93 PHE A C 1
ATOM 765 O O . PHE A 1 93 ? -6.813 1.857 -6.964 1.00 96.19 93 PHE A O 1
ATOM 772 N N . THR A 1 94 ? -4.942 3.021 -6.581 1.00 96.81 94 THR A N 1
ATOM 773 C CA . THR A 1 94 ? -4.257 2.610 -7.805 1.00 96.81 94 THR A CA 1
ATOM 774 C C . THR A 1 94 ? -3.224 1.546 -7.470 1.00 96.81 94 THR A C 1
ATOM 776 O O . THR A 1 94 ? -2.516 1.668 -6.478 1.00 96.81 94 THR A O 1
ATOM 779 N N . ILE A 1 95 ? -3.098 0.517 -8.298 1.00 97.06 95 ILE A N 1
ATOM 780 C CA . ILE A 1 95 ? -2.072 -0.520 -8.197 1.00 97.06 95 ILE A CA 1
ATOM 781 C C . ILE A 1 95 ? -1.078 -0.292 -9.332 1.00 97.06 95 ILE A C 1
ATOM 783 O O . ILE A 1 95 ? -1.433 -0.430 -10.506 1.00 97.06 95 ILE A O 1
ATOM 787 N N . THR A 1 96 ? 0.164 0.050 -8.993 1.00 94.94 96 THR A N 1
ATOM 788 C CA . THR A 1 96 ? 1.225 0.218 -9.995 1.00 94.94 96 THR A CA 1
ATOM 789 C C . THR A 1 96 ? 1.754 -1.120 -10.479 1.00 94.94 96 THR A C 1
ATOM 791 O O . THR A 1 96 ? 1.822 -2.063 -9.686 1.00 94.94 96 THR A O 1
ATOM 794 N N . PRO A 1 97 ? 2.217 -1.230 -11.736 1.00 95.31 97 PRO A N 1
ATOM 795 C CA . PRO A 1 97 ? 3.063 -2.335 -12.169 1.00 95.31 97 PRO A CA 1
ATOM 796 C C . PRO A 1 97 ? 4.274 -2.494 -11.242 1.00 95.31 97 PRO A C 1
ATOM 798 O O . PRO A 1 97 ? 4.703 -1.535 -10.601 1.00 95.31 97 PRO A O 1
ATOM 801 N N . GLY A 1 98 ? 4.801 -3.714 -11.145 1.00 95.44 98 GLY A N 1
ATOM 802 C CA . GLY A 1 98 ? 5.921 -4.004 -10.248 1.00 95.44 98 GLY A CA 1
ATOM 803 C C . GLY A 1 98 ? 7.175 -3.217 -10.621 1.00 95.44 98 GLY A C 1
ATOM 804 O O . GLY A 1 98 ? 7.456 -3.008 -11.807 1.00 95.44 98 GLY A O 1
ATOM 805 N N . PHE A 1 99 ? 7.946 -2.814 -9.616 1.00 94.62 99 PHE A N 1
ATOM 806 C CA . PHE A 1 99 ? 9.162 -2.022 -9.782 1.00 94.62 99 PHE A CA 1
ATOM 807 C C . PHE A 1 99 ? 10.125 -2.615 -10.821 1.00 94.62 99 PHE A C 1
ATOM 809 O O . PHE A 1 99 ? 10.610 -1.894 -11.694 1.00 94.62 99 PHE A O 1
ATOM 816 N N . ASP A 1 100 ? 10.349 -3.930 -10.786 1.00 94.44 100 ASP A N 1
ATOM 817 C CA . ASP A 1 100 ? 11.261 -4.608 -11.714 1.00 94.44 100 ASP A CA 1
ATOM 818 C C . ASP A 1 100 ? 10.764 -4.557 -13.161 1.00 94.44 100 ASP A C 1
ATOM 820 O O . ASP A 1 100 ? 11.551 -4.354 -14.089 1.00 94.44 100 ASP A O 1
ATOM 824 N N . THR A 1 101 ? 9.446 -4.657 -13.360 1.00 94.44 101 THR A N 1
ATOM 825 C CA . THR A 1 101 ? 8.844 -4.561 -14.696 1.00 94.44 101 THR A CA 1
ATOM 826 C C . THR A 1 101 ? 9.060 -3.171 -15.284 1.00 94.44 101 THR A C 1
ATOM 828 O O . THR A 1 101 ? 9.571 -3.053 -16.397 1.00 94.44 101 THR A O 1
ATOM 831 N N . LEU A 1 102 ? 8.794 -2.114 -14.512 1.00 94.25 102 LEU A N 1
ATOM 832 C CA . LEU A 1 102 ? 9.022 -0.733 -14.941 1.00 94.25 102 LEU A CA 1
ATOM 833 C C . LEU A 1 102 ? 10.508 -0.454 -15.184 1.00 94.25 102 LEU A C 1
ATOM 835 O O . LEU A 1 102 ? 10.868 0.146 -16.195 1.00 94.25 102 LEU A O 1
ATOM 839 N N . ARG A 1 103 ? 11.387 -0.952 -14.307 1.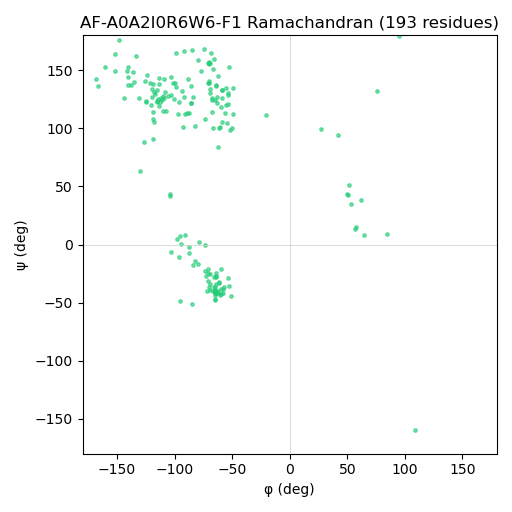00 94.94 103 ARG A N 1
ATOM 840 C CA . ARG A 1 103 ? 12.841 -0.825 -14.454 1.00 94.94 103 ARG A CA 1
ATOM 841 C C . ARG A 1 103 ? 13.339 -1.477 -15.742 1.00 94.94 103 ARG A C 1
ATOM 843 O O . ARG A 1 103 ? 14.166 -0.889 -16.433 1.00 94.94 103 ARG A O 1
ATOM 850 N N . SER A 1 104 ? 12.844 -2.668 -16.075 1.00 95.88 104 SER A N 1
ATOM 851 C CA . SER A 1 104 ? 13.224 -3.364 -17.308 1.00 95.88 104 SER A CA 1
ATOM 852 C C . SER A 1 104 ? 12.783 -2.602 -18.564 1.00 95.88 104 SER A C 1
ATOM 854 O O . SER A 1 104 ? 13.558 -2.481 -19.509 1.00 95.88 104 SER A O 1
ATOM 856 N N . LEU A 1 105 ? 11.577 -2.022 -18.558 1.00 95.81 105 LEU A N 1
ATOM 857 C CA . LEU A 1 105 ? 11.060 -1.217 -19.667 1.00 95.81 105 LEU A CA 1
ATOM 858 C C . LEU A 1 105 ? 11.881 0.060 -19.876 1.00 95.81 105 LEU A C 1
ATOM 860 O O . LEU A 1 105 ? 12.185 0.405 -21.019 1.00 95.81 105 LEU A O 1
ATOM 864 N N . GLU A 1 106 ? 12.275 0.721 -18.786 1.00 94.69 106 GLU A N 1
ATOM 865 C CA . GLU A 1 106 ? 13.137 1.906 -18.818 1.00 94.69 106 GLU A CA 1
ATOM 866 C C . GLU A 1 106 ? 14.538 1.566 -19.354 1.00 94.69 106 GLU A C 1
ATOM 868 O O . GLU A 1 106 ? 15.033 2.238 -20.258 1.00 94.69 106 GLU A O 1
ATOM 873 N N . LEU A 1 107 ? 15.158 0.481 -18.867 1.00 96.12 107 LEU A N 1
ATOM 874 C CA . LEU A 1 107 ? 16.466 0.010 -19.352 1.00 96.12 107 LEU A CA 1
ATOM 875 C C . LEU A 1 107 ? 16.437 -0.335 -20.846 1.00 96.12 107 LEU A C 1
ATOM 877 O O . LEU A 1 107 ? 17.374 -0.016 -21.578 1.00 96.12 107 LEU A O 1
ATOM 881 N N . ASN A 1 108 ? 15.332 -0.924 -21.304 1.00 96.06 108 ASN A N 1
ATOM 882 C CA . ASN A 1 108 ? 15.091 -1.249 -22.707 1.00 96.06 108 ASN A CA 1
ATOM 883 C C . ASN A 1 108 ? 14.643 -0.037 -23.546 1.00 96.06 108 ASN A C 1
ATOM 885 O O . ASN A 1 108 ? 14.364 -0.196 -24.734 1.00 96.06 108 ASN A O 1
ATOM 889 N N . LYS A 1 109 ? 14.561 1.165 -22.955 1.00 95.50 109 LYS A N 1
ATOM 890 C CA . LYS A 1 109 ? 14.143 2.419 -23.608 1.00 95.50 109 LYS A CA 1
ATOM 891 C C . LYS A 1 109 ? 12.793 2.306 -24.328 1.00 95.50 109 LYS A C 1
ATOM 893 O O . LYS A 1 109 ? 12.579 2.918 -25.374 1.00 95.50 109 LYS A O 1
ATOM 898 N N . VAL A 1 110 ? 11.874 1.514 -23.777 1.00 95.25 110 VAL A N 1
ATOM 899 C CA . VAL A 1 110 ? 10.533 1.341 -24.343 1.00 95.25 110 VAL A CA 1
ATOM 900 C C . VAL A 1 110 ? 9.745 2.638 -24.176 1.00 95.25 110 VAL A C 1
ATOM 902 O O . VAL A 1 110 ? 9.706 3.222 -23.094 1.00 95.25 110 VAL A O 1
ATOM 905 N N . GLU A 1 111 ? 9.072 3.080 -25.238 1.00 93.94 111 GLU A N 1
ATOM 906 C CA . GLU A 1 111 ? 8.207 4.261 -25.196 1.00 93.94 111 GLU A CA 1
ATOM 907 C C . GLU A 1 111 ? 7.139 4.149 -24.097 1.00 93.94 111 GLU A C 1
ATOM 909 O O . GLU A 1 111 ? 6.429 3.146 -24.008 1.00 93.94 111 GLU A O 1
ATOM 914 N N . LYS A 1 112 ? 6.938 5.227 -23.325 1.00 88.25 112 LYS A N 1
ATOM 915 C CA . LYS A 1 112 ? 5.978 5.282 -22.203 1.00 88.25 112 LYS A CA 1
ATOM 916 C C . LYS A 1 112 ? 4.548 4.877 -22.573 1.00 88.25 112 LYS A C 1
ATOM 918 O O . LYS A 1 112 ? 3.823 4.351 -21.741 1.00 88.25 112 LYS A O 1
ATOM 923 N N . LYS A 1 113 ? 4.135 5.084 -23.829 1.00 88.62 113 LYS A N 1
ATOM 924 C CA . LYS A 1 113 ? 2.804 4.682 -24.325 1.00 88.62 113 LYS A CA 1
ATOM 925 C C . LYS A 1 113 ? 2.594 3.164 -24.316 1.00 88.62 113 LYS A C 1
ATOM 927 O O . LYS A 1 113 ? 1.455 2.721 -24.228 1.00 88.62 113 LYS A O 1
ATOM 932 N N . LYS A 1 114 ? 3.678 2.391 -24.425 1.00 90.00 114 LYS A N 1
ATOM 933 C CA . LYS A 1 114 ? 3.677 0.920 -24.433 1.00 90.00 114 LYS A CA 1
ATOM 934 C C . LYS A 1 114 ? 3.921 0.324 -23.047 1.00 90.00 114 LYS A C 1
ATOM 936 O O . LYS A 1 114 ? 4.002 -0.894 -22.923 1.00 90.00 114 LYS A O 1
ATOM 941 N N . TRP A 1 115 ? 4.091 1.158 -22.022 1.00 91.56 115 TRP A N 1
ATOM 942 C CA . TRP A 1 115 ? 4.275 0.661 -20.667 1.00 91.56 115 TRP A CA 1
ATOM 943 C C . TRP A 1 115 ? 3.011 -0.023 -20.169 1.00 91.56 115 TRP A C 1
ATOM 945 O O . TRP A 1 115 ? 1.895 0.331 -20.559 1.00 91.56 115 TRP A O 1
ATOM 955 N N . VAL A 1 116 ? 3.202 -0.996 -19.277 1.00 92.06 116 VAL A N 1
ATOM 956 C CA . VAL A 1 116 ? 2.090 -1.605 -18.548 1.00 92.06 116 VAL A CA 1
ATOM 957 C C . VAL A 1 116 ? 1.385 -0.496 -17.775 1.00 92.06 116 VAL A C 1
ATOM 959 O O . VAL A 1 116 ? 2.023 0.271 -17.055 1.00 92.06 116 VAL A O 1
ATOM 962 N N . LYS A 1 117 ? 0.075 -0.382 -17.976 1.00 93.62 117 LYS A N 1
ATOM 963 C CA . LYS A 1 117 ? -0.748 0.636 -17.325 1.00 93.62 117 LYS A CA 1
ATOM 964 C C . LYS A 1 117 ? -1.089 0.227 -15.897 1.00 93.62 117 LYS A C 1
ATOM 966 O O . LYS A 1 117 ? -1.077 -0.955 -15.552 1.00 93.62 117 LYS A O 1
ATOM 971 N N . ASP A 1 118 ? -1.430 1.222 -15.090 1.00 95.44 118 ASP A N 1
ATOM 972 C CA . ASP A 1 118 ? -1.873 1.013 -13.718 1.00 95.44 118 ASP A CA 1
ATOM 973 C C . ASP A 1 118 ? -3.224 0.263 -13.686 1.00 95.44 118 ASP A C 1
ATOM 975 O O . ASP A 1 118 ? -3.969 0.207 -14.669 1.00 95.44 118 ASP A O 1
ATOM 979 N N . THR A 1 119 ? -3.539 -0.353 -12.549 1.00 96.25 119 THR A N 1
ATOM 980 C CA . THR A 1 119 ? -4.811 -1.052 -12.301 1.00 96.25 119 THR A CA 1
ATOM 981 C C . THR A 1 119 ? -5.590 -0.309 -11.221 1.00 96.25 119 THR A C 1
ATOM 983 O O . THR A 1 119 ? -5.010 0.118 -10.228 1.00 96.25 119 THR A O 1
ATOM 986 N N . LEU A 1 120 ? -6.899 -0.155 -11.383 1.00 96.88 120 LEU A N 1
ATOM 987 C CA . LEU A 1 120 ? -7.771 0.422 -10.364 1.00 96.88 120 LEU A CA 1
ATOM 988 C C . LEU A 1 120 ? -8.186 -0.657 -9.365 1.00 96.88 120 LEU A C 1
ATOM 990 O O . LEU A 1 120 ? -8.711 -1.690 -9.767 1.00 96.88 120 LEU A O 1
ATOM 994 N N . GLY A 1 121 ? -7.979 -0.418 -8.075 1.00 96.25 121 GLY A N 1
ATOM 995 C CA . GLY A 1 121 ? -8.517 -1.226 -6.987 1.00 96.25 121 GLY A CA 1
ATOM 996 C C . GLY A 1 121 ? -9.739 -0.552 -6.374 1.00 96.25 121 GLY A C 1
ATOM 997 O O . GLY A 1 121 ? -9.659 0.597 -5.943 1.00 96.25 121 GLY A O 1
ATOM 998 N N . ILE A 1 122 ? -10.862 -1.267 -6.324 1.00 95.62 122 ILE A N 1
ATOM 999 C CA . ILE A 1 122 ? -12.101 -0.834 -5.670 1.00 95.62 122 ILE A CA 1
ATOM 1000 C C . ILE A 1 122 ? -12.415 -1.834 -4.564 1.00 95.62 122 ILE A C 1
ATOM 1002 O O . ILE A 1 122 ? -12.695 -3.002 -4.831 1.00 95.62 122 ILE A O 1
ATOM 1006 N N . PHE A 1 123 ? -12.364 -1.376 -3.321 1.00 95.50 123 PHE A N 1
ATOM 1007 C CA . PHE A 1 123 ? -12.621 -2.180 -2.138 1.00 95.50 123 PHE A CA 1
ATOM 1008 C C . PHE A 1 123 ? -13.905 -1.717 -1.447 1.00 95.50 123 PHE A C 1
ATOM 1010 O O . PHE A 1 123 ? -14.029 -0.554 -1.062 1.00 95.50 123 PHE A O 1
ATOM 1017 N N . TRP A 1 124 ? -14.859 -2.632 -1.281 1.00 93.94 124 TRP A N 1
ATOM 1018 C CA . TRP A 1 124 ? -16.066 -2.402 -0.488 1.00 93.94 124 TRP A CA 1
ATOM 1019 C C . TRP A 1 124 ? -15.798 -2.758 0.966 1.00 93.94 124 TRP A C 1
ATOM 1021 O O . TRP A 1 124 ? -15.649 -3.934 1.296 1.00 93.94 124 TRP A O 1
ATOM 1031 N N . THR A 1 125 ? -15.808 -1.751 1.835 1.00 90.06 125 THR A N 1
ATOM 1032 C CA . THR A 1 125 ? -15.525 -1.905 3.270 1.00 90.06 125 THR A CA 1
ATOM 1033 C C . THR A 1 125 ? -16.578 -2.762 3.974 1.00 90.06 125 THR A C 1
ATOM 1035 O O . THR A 1 125 ? -16.224 -3.620 4.775 1.00 90.06 125 THR A O 1
ATOM 1038 N N . ALA A 1 126 ? -17.858 -2.606 3.622 1.00 88.62 126 ALA A N 1
ATOM 1039 C CA . ALA A 1 126 ? -18.961 -3.357 4.231 1.00 88.62 126 ALA A CA 1
ATOM 1040 C C . ALA A 1 126 ? -19.005 -4.846 3.836 1.00 88.62 126 ALA A C 1
ATOM 1042 O O . ALA A 1 126 ? -19.465 -5.679 4.612 1.00 88.62 126 ALA A O 1
ATOM 1043 N N . LYS A 1 127 ? -18.566 -5.184 2.616 1.00 89.44 127 LYS A N 1
ATOM 1044 C CA . LYS A 1 127 ? -18.632 -6.555 2.069 1.00 89.44 127 LYS A CA 1
ATOM 1045 C C . LYS A 1 127 ? -17.293 -7.288 2.093 1.00 89.44 127 LYS A C 1
ATOM 1047 O O . LYS A 1 127 ? -17.257 -8.454 1.722 1.00 89.44 127 LYS A O 1
ATOM 1052 N N . ASP A 1 128 ? -16.216 -6.596 2.462 1.00 89.56 128 ASP A N 1
ATOM 1053 C CA . ASP A 1 128 ? -14.838 -7.090 2.376 1.00 89.56 128 ASP A CA 1
ATOM 1054 C C . ASP A 1 128 ? -14.498 -7.661 0.984 1.00 89.56 128 ASP A C 1
ATOM 1056 O O . ASP A 1 128 ? -13.909 -8.729 0.833 1.00 89.56 128 ASP A O 1
ATOM 1060 N N . SER A 1 129 ? -14.939 -6.958 -0.064 1.00 93.25 129 SER A N 1
ATOM 1061 C CA . SER A 1 129 ? -14.807 -7.401 -1.456 1.00 93.25 129 SER A CA 1
ATOM 1062 C C . SER A 1 129 ? -13.902 -6.458 -2.232 1.00 93.25 129 SER A C 1
ATOM 1064 O O . SER A 1 129 ? -14.092 -5.242 -2.191 1.00 93.25 129 SER A O 1
ATOM 1066 N N . LEU A 1 130 ? -12.959 -7.018 -2.991 1.00 95.00 130 LEU A N 1
ATOM 1067 C CA . LEU A 1 130 ? -12.011 -6.278 -3.821 1.00 95.00 130 LEU A CA 1
ATOM 1068 C C . LEU A 1 130 ? -12.246 -6.576 -5.306 1.00 95.00 130 LEU A C 1
ATOM 1070 O O . LEU A 1 130 ? -12.135 -7.723 -5.731 1.00 95.00 130 LEU A O 1
ATOM 1074 N N . ILE A 1 131 ? -12.495 -5.535 -6.098 1.00 94.88 131 ILE A N 1
ATOM 1075 C CA . ILE A 1 131 ? -12.525 -5.596 -7.565 1.00 94.88 131 ILE A CA 1
ATOM 1076 C C . ILE A 1 131 ? -11.307 -4.859 -8.116 1.00 94.88 131 ILE A C 1
ATOM 1078 O O . ILE A 1 131 ? -10.877 -3.842 -7.568 1.00 94.88 131 ILE A O 1
ATOM 1082 N N . LYS A 1 132 ? -10.731 -5.402 -9.191 1.00 95.38 132 LYS A N 1
ATOM 1083 C CA . LYS A 1 132 ? -9.564 -4.842 -9.869 1.00 95.38 132 LYS A CA 1
ATOM 1084 C C . LYS A 1 132 ? -9.880 -4.639 -11.343 1.00 95.38 132 LYS A C 1
ATOM 1086 O O . LYS A 1 132 ? -10.180 -5.610 -12.027 1.00 95.38 132 LYS A O 1
ATOM 1091 N N . GLU A 1 133 ? -9.745 -3.409 -11.819 1.00 94.50 133 GLU A N 1
ATOM 1092 C CA . GLU A 1 133 ? -9.941 -3.059 -13.228 1.00 94.50 133 GLU A CA 1
ATOM 1093 C C . GLU A 1 133 ? -8.597 -2.689 -13.875 1.00 94.50 133 GLU A C 1
ATOM 1095 O O . GLU A 1 133 ? -7.969 -1.706 -13.460 1.00 94.50 133 GLU A O 1
ATOM 1100 N N . PRO A 1 134 ? -8.099 -3.472 -14.850 1.00 94.06 134 PRO A N 1
ATOM 1101 C CA . PRO A 1 134 ? -6.807 -3.225 -15.486 1.00 94.06 134 PRO A CA 1
ATOM 1102 C C . PRO A 1 134 ? -6.866 -2.039 -16.462 1.00 94.06 134 PRO A C 1
ATOM 1104 O O . PRO A 1 134 ? -7.938 -1.597 -16.853 1.00 94.06 134 PRO A O 1
ATOM 1107 N N . HIS A 1 135 ? -5.701 -1.562 -16.912 1.00 92.94 135 HIS A N 1
ATOM 1108 C CA . HIS A 1 135 ? -5.555 -0.512 -17.935 1.00 92.94 135 HIS A CA 1
ATOM 1109 C C . HIS A 1 135 ? -6.157 0.856 -17.578 1.00 92.94 135 HIS A C 1
ATOM 1111 O O . HIS A 1 135 ? -6.681 1.573 -18.437 1.00 92.94 135 HIS A O 1
ATOM 1117 N N . LEU A 1 136 ? -6.034 1.250 -16.314 1.00 94.31 136 LEU A N 1
ATOM 1118 C CA . LEU A 1 136 ? -6.498 2.536 -15.819 1.00 94.31 136 LEU A CA 1
ATOM 1119 C C . LEU A 1 136 ? -5.743 3.696 -16.487 1.00 94.31 136 LEU A C 1
ATOM 1121 O O . LEU A 1 136 ? -4.513 3.754 -16.471 1.00 94.31 136 LEU A O 1
ATOM 1125 N N . LEU A 1 137 ? -6.493 4.646 -17.045 1.00 91.75 137 LEU A N 1
ATOM 1126 C CA . LEU A 1 137 ? -5.976 5.926 -17.533 1.00 91.75 137 LEU A CA 1
ATOM 1127 C C . LEU A 1 137 ? -6.118 7.015 -16.473 1.00 91.75 137 LEU A C 1
ATOM 1129 O O . LEU A 1 137 ? -5.188 7.778 -16.228 1.00 91.75 137 LEU A O 1
ATOM 1133 N N . ASN A 1 138 ? -7.307 7.121 -15.882 1.00 92.00 138 ASN A N 1
ATOM 1134 C CA . ASN A 1 138 ? -7.625 8.149 -14.900 1.00 92.00 138 ASN A CA 1
ATOM 1135 C C . ASN A 1 138 ? -8.846 7.734 -14.074 1.00 92.00 138 ASN A C 1
ATOM 1137 O O . ASN A 1 138 ? -9.722 7.038 -14.582 1.00 92.00 138 ASN A O 1
ATOM 1141 N N . PHE A 1 139 ? -8.948 8.217 -12.840 1.00 93.69 139 PHE A N 1
ATOM 1142 C CA . PHE A 1 139 ? -10.155 8.097 -12.031 1.00 93.69 139 PHE A CA 1
ATOM 1143 C C . PHE A 1 139 ? -10.416 9.376 -11.237 1.00 93.69 139 PHE A C 1
ATOM 1145 O O . PHE A 1 139 ? -9.507 10.137 -10.910 1.00 93.69 139 PHE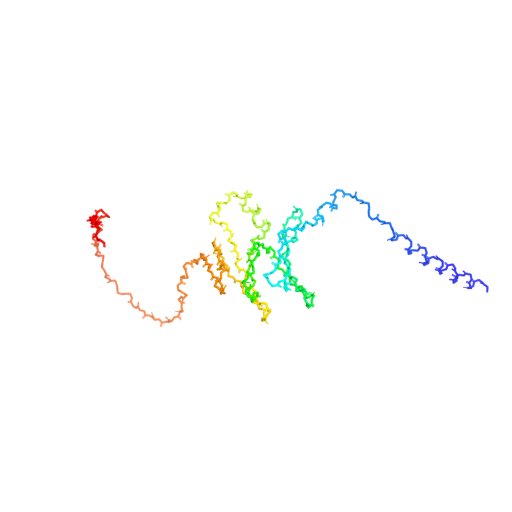 A O 1
ATOM 1152 N N . LYS A 1 140 ? -11.688 9.616 -10.928 1.00 91.56 140 LYS A N 1
ATOM 1153 C CA . LYS A 1 140 ? -12.154 10.705 -10.077 1.00 91.56 140 LYS A CA 1
ATOM 1154 C C . LYS A 1 140 ? -13.277 10.213 -9.181 1.00 91.56 140 LYS A C 1
ATOM 1156 O O . LYS A 1 140 ? -14.203 9.542 -9.628 1.00 91.56 140 LYS A O 1
ATOM 1161 N N . ILE A 1 141 ? -13.205 10.618 -7.922 1.00 90.00 141 ILE A N 1
ATOM 1162 C CA . ILE A 1 141 ? -14.272 10.439 -6.941 1.00 90.00 141 ILE A CA 1
ATOM 1163 C C . ILE A 1 141 ? -15.047 11.746 -6.816 1.00 90.00 141 ILE A C 1
ATOM 1165 O O . ILE A 1 141 ? -14.461 12.833 -6.826 1.00 90.00 141 ILE A O 1
ATOM 1169 N N . ALA A 1 142 ? -16.370 11.640 -6.728 1.00 88.12 142 ALA A N 1
ATOM 1170 C CA . ALA A 1 142 ? -17.222 12.782 -6.442 1.00 88.12 142 ALA A CA 1
ATOM 1171 C C . ALA A 1 142 ? -16.926 13.334 -5.039 1.00 88.12 142 ALA A C 1
ATOM 1173 O O . ALA A 1 142 ? -16.776 12.576 -4.086 1.00 88.12 142 ALA A O 1
ATOM 1174 N N . LYS A 1 143 ? -16.868 14.666 -4.905 1.00 82.75 143 LYS A N 1
ATOM 1175 C CA . LYS A 1 143 ? -16.719 15.317 -3.590 1.00 82.75 143 LYS A CA 1
ATOM 1176 C C . LYS A 1 143 ? -17.913 15.015 -2.682 1.00 82.75 143 LYS A C 1
ATOM 1178 O O . LYS A 1 143 ? -17.730 14.764 -1.498 1.00 82.75 143 LYS A O 1
ATOM 1183 N N . ASN A 1 144 ? -19.106 15.028 -3.277 1.00 81.25 144 ASN A N 1
ATOM 1184 C CA . ASN A 1 144 ? -20.368 14.750 -2.611 1.00 81.25 144 ASN A CA 1
ATOM 1185 C C . ASN A 1 144 ? -21.020 13.535 -3.284 1.00 81.25 144 ASN A C 1
ATOM 1187 O O . ASN A 1 144 ? -21.198 13.529 -4.505 1.00 81.25 144 ASN A O 1
ATOM 1191 N N . GLY A 1 145 ? -21.383 12.526 -2.493 1.00 77.19 145 GLY A N 1
ATOM 1192 C CA . GLY A 1 145 ? -22.028 11.295 -2.958 1.00 77.19 145 GLY A CA 1
ATOM 1193 C C . GLY A 1 145 ? -21.082 10.114 -3.224 1.00 77.19 145 GLY A C 1
ATOM 1194 O O . GLY A 1 145 ? -19.866 10.198 -3.069 1.00 77.19 145 GLY A O 1
ATOM 1195 N N . ASN A 1 146 ? -21.668 8.987 -3.642 1.00 80.12 146 ASN A N 1
ATOM 1196 C CA . ASN A 1 146 ? -20.978 7.701 -3.827 1.00 80.12 146 ASN A CA 1
ATOM 1197 C C . ASN A 1 146 ? -20.717 7.391 -5.314 1.00 80.12 146 ASN A C 1
ATOM 1199 O O . ASN A 1 146 ? -20.912 6.265 -5.768 1.00 80.12 146 ASN A O 1
ATOM 1203 N N . HIS A 1 147 ? -20.306 8.391 -6.096 1.00 86.25 147 HIS A N 1
ATOM 1204 C CA . HIS A 1 147 ? -20.004 8.204 -7.517 1.00 86.25 147 HIS A CA 1
ATOM 1205 C C . HIS A 1 147 ? -18.492 8.145 -7.760 1.00 86.25 147 HIS A C 1
ATOM 1207 O O . HIS A 1 147 ? -17.743 9.036 -7.353 1.00 86.25 147 HIS A O 1
ATOM 1213 N N . LEU A 1 148 ? -18.063 7.097 -8.464 1.00 90.06 148 LEU A N 1
ATOM 1214 C CA . LEU A 1 148 ? -16.705 6.906 -8.961 1.00 90.06 148 LEU A CA 1
ATOM 1215 C C . LEU A 1 148 ? -16.754 6.921 -10.489 1.00 90.06 148 LEU A C 1
ATOM 1217 O O . LEU A 1 148 ? -17.464 6.122 -11.094 1.00 90.06 148 LEU A O 1
ATOM 1221 N N . LEU A 1 149 ? -15.988 7.817 -11.104 1.00 92.62 149 LEU A N 1
ATOM 1222 C CA . LEU A 1 149 ? -15.778 7.841 -12.545 1.00 92.62 149 LEU A CA 1
ATOM 1223 C C . LEU A 1 149 ? -14.357 7.382 -12.831 1.00 92.62 149 LEU A C 1
ATOM 1225 O O . LEU A 1 149 ? -13.411 7.887 -12.231 1.00 92.62 149 LEU A O 1
ATOM 1229 N N . TYR A 1 150 ? -14.193 6.457 -13.764 1.00 93.44 150 TYR A N 1
ATOM 1230 C CA . TYR A 1 150 ? -12.879 5.995 -14.181 1.00 93.44 150 TYR A CA 1
ATOM 1231 C C . TYR A 1 150 ? -12.847 5.765 -15.691 1.00 93.44 150 TYR A C 1
ATOM 1233 O O . TYR A 1 150 ? -13.861 5.469 -16.320 1.00 93.44 150 TYR A O 1
ATOM 1241 N N . LEU A 1 151 ? -11.671 5.970 -16.274 1.00 93.62 151 LEU A N 1
ATOM 1242 C CA . LEU A 1 151 ? -11.388 5.791 -17.689 1.00 93.62 151 LEU A CA 1
ATOM 1243 C C . LEU A 1 151 ? -10.395 4.647 -17.828 1.00 93.62 151 LEU A C 1
ATOM 1245 O O . LEU A 1 151 ? -9.317 4.684 -17.234 1.00 93.62 151 LEU A O 1
ATOM 1249 N N . VAL A 1 152 ? -10.761 3.655 -18.631 1.00 93.00 152 VAL A N 1
ATOM 1250 C CA . VAL A 1 152 ? -9.938 2.482 -18.929 1.00 93.00 152 VAL A CA 1
ATOM 1251 C C . VAL A 1 152 ? -9.657 2.453 -20.415 1.00 93.00 152 VAL A C 1
ATOM 1253 O O . VAL A 1 152 ? -10.555 2.700 -21.221 1.00 93.00 152 VAL A O 1
ATOM 1256 N N . ASP A 1 153 ? -8.421 2.124 -20.765 1.00 89.25 153 ASP A N 1
ATOM 1257 C CA . ASP A 1 153 ? -8.088 1.772 -22.135 1.00 89.25 153 ASP A CA 1
ATOM 1258 C C . ASP A 1 153 ? -8.447 0.307 -22.373 1.00 89.25 153 ASP A C 1
ATOM 1260 O O . ASP A 1 153 ? -7.752 -0.599 -21.911 1.00 89.25 153 ASP A O 1
ATOM 1264 N N . ARG A 1 154 ? -9.576 0.072 -23.040 1.00 84.25 154 ARG A N 1
ATOM 1265 C CA . ARG A 1 154 ? -9.957 -1.272 -23.457 1.00 84.25 154 ARG A CA 1
ATOM 1266 C C . ARG A 1 154 ? -9.364 -1.515 -24.839 1.00 84.25 154 ARG A C 1
ATOM 1268 O O . ARG A 1 154 ? -9.804 -0.855 -25.778 1.00 84.25 154 ARG A O 1
ATOM 1275 N N . PRO A 1 155 ? -8.394 -2.436 -24.990 1.00 73.69 155 PRO A N 1
ATOM 1276 C CA . PRO A 1 155 ? -8.042 -2.894 -26.322 1.00 73.69 155 PRO A CA 1
ATOM 1277 C C . PRO A 1 155 ? -9.303 -3.492 -26.944 1.00 73.69 155 PRO A C 1
ATOM 1279 O O . PRO A 1 155 ? -10.005 -4.245 -26.268 1.00 73.69 155 PRO A O 1
ATOM 1282 N N . ASP A 1 156 ? -9.603 -3.129 -28.193 1.00 63.75 156 ASP A N 1
ATOM 1283 C CA . ASP A 1 156 ? -10.772 -3.642 -28.905 1.00 63.75 156 ASP A CA 1
ATOM 1284 C C . ASP A 1 156 ? -10.806 -5.167 -28.774 1.00 63.75 156 ASP A C 1
ATOM 1286 O O . ASP A 1 156 ? -9.932 -5.875 -29.291 1.00 63.75 156 ASP A O 1
ATOM 1290 N N . GLU A 1 157 ? -11.801 -5.680 -28.050 1.00 57.81 157 GLU A N 1
ATOM 1291 C CA . GLU A 1 157 ? -12.081 -7.104 -28.023 1.00 57.81 157 GLU A CA 1
ATOM 1292 C C . GLU A 1 157 ? -12.407 -7.495 -29.462 1.00 57.81 157 GLU A C 1
ATOM 1294 O O . GLU A 1 157 ? -13.498 -7.234 -29.973 1.00 57.81 157 GLU A O 1
ATOM 1299 N N . LYS A 1 158 ? -11.443 -8.102 -30.162 1.00 51.41 158 LYS A N 1
ATOM 1300 C CA . LYS A 1 158 ? -11.763 -8.814 -31.395 1.00 51.41 158 LYS A CA 1
ATOM 1301 C C . LYS A 1 158 ? -12.830 -9.830 -30.995 1.00 51.41 158 LYS A C 1
ATOM 1303 O O . LYS A 1 158 ? -12.539 -10.641 -30.111 1.00 51.41 158 LYS A O 1
ATOM 1308 N N . PRO A 1 159 ? -14.038 -9.790 -31.585 1.00 44.41 159 PRO A N 1
ATOM 1309 C CA . PRO A 1 159 ? -15.103 -10.694 -31.195 1.00 44.41 159 PRO A CA 1
ATOM 1310 C C . PRO A 1 159 ? -14.553 -12.109 -31.295 1.00 44.41 159 PRO A C 1
ATOM 1312 O O . PRO A 1 159 ? -14.060 -12.518 -32.351 1.00 44.41 159 PRO A O 1
ATOM 1315 N N . THR A 1 160 ? -14.568 -12.824 -30.173 1.00 43.44 160 THR A N 1
ATOM 1316 C CA . THR A 1 160 ? -14.190 -14.230 -30.124 1.00 43.44 160 THR A CA 1
ATOM 1317 C C . THR A 1 160 ? -15.138 -14.931 -31.081 1.00 43.44 160 THR A C 1
ATOM 1319 O O . THR A 1 160 ? -16.334 -15.060 -30.812 1.00 43.44 160 THR A O 1
ATOM 1322 N N . GLN A 1 161 ? -14.630 -15.311 -32.253 1.00 46.75 161 GLN A N 1
ATOM 1323 C CA . GLN A 1 161 ? -15.369 -16.155 -33.171 1.00 46.75 161 GLN A CA 1
ATOM 1324 C C . GLN A 1 161 ? -15.607 -17.465 -32.427 1.00 46.75 161 GLN A C 1
ATOM 1326 O O . GLN A 1 161 ? -14.719 -18.306 -32.312 1.00 46.75 161 GLN A O 1
ATOM 1331 N N . LYS A 1 162 ? -16.813 -17.632 -31.876 1.00 39.09 162 LYS A N 1
ATOM 1332 C CA . LYS A 1 162 ? -17.347 -18.967 -31.651 1.00 39.09 162 LYS A CA 1
ATOM 1333 C C . LYS A 1 162 ? -17.309 -19.634 -33.020 1.00 39.09 162 LYS A C 1
ATOM 1335 O O . LYS A 1 162 ? -17.999 -19.182 -33.934 1.00 39.09 162 LYS A O 1
ATOM 1340 N N . ASN A 1 163 ? -16.462 -20.648 -33.161 1.00 40.38 163 ASN A N 1
ATOM 1341 C CA . ASN A 1 163 ? -16.433 -21.527 -34.320 1.00 40.38 163 ASN A CA 1
ATOM 1342 C C . ASN A 1 163 ? -17.783 -22.252 -34.391 1.00 40.38 163 ASN A C 1
ATOM 1344 O O . ASN A 1 163 ? -17.957 -23.332 -33.839 1.00 40.38 163 ASN A O 1
ATOM 1348 N N . GLY A 1 164 ? -18.768 -21.593 -34.996 1.00 37.25 164 GLY A N 1
ATOM 1349 C CA . GLY A 1 164 ? -19.975 -22.212 -35.504 1.00 37.25 164 GLY A CA 1
ATOM 1350 C C . GLY A 1 164 ? -19.704 -22.582 -36.949 1.00 37.25 164 GLY A C 1
ATOM 1351 O O . GLY A 1 164 ? -19.519 -21.694 -37.783 1.00 37.25 164 GLY A O 1
ATOM 1352 N N . ASP A 1 165 ? -19.648 -23.883 -37.219 1.00 46.72 165 ASP A N 1
ATOM 1353 C CA . ASP A 1 165 ? -19.566 -24.452 -38.558 1.00 46.72 165 ASP A CA 1
ATOM 1354 C C . ASP A 1 165 ? -20.675 -23.884 -39.447 1.00 46.72 165 ASP A C 1
ATOM 1356 O O . ASP A 1 165 ? -21.821 -24.326 -39.435 1.00 46.72 165 ASP A O 1
ATOM 1360 N N . PHE A 1 166 ? -20.323 -22.892 -40.257 1.00 36.12 166 PHE A N 1
ATOM 1361 C CA . PHE A 1 166 ? -21.100 -22.505 -41.419 1.00 36.12 166 PHE A CA 1
ATOM 1362 C C . PHE A 1 166 ? -20.173 -22.507 -42.625 1.00 36.12 166 PHE A C 1
ATOM 1364 O O . PHE A 1 166 ? -19.574 -21.502 -43.010 1.00 36.12 166 PHE A O 1
ATOM 1371 N N . SER A 1 167 ? -20.089 -23.686 -43.242 1.00 47.94 167 SER A N 1
ATOM 1372 C CA . SER A 1 167 ? -19.644 -23.859 -44.620 1.00 47.94 167 SER A CA 1
ATOM 1373 C C . SER A 1 167 ? -20.419 -22.892 -45.517 1.00 47.94 167 SER A C 1
ATOM 1375 O O . SER A 1 167 ? -21.577 -23.119 -45.875 1.00 47.94 167 SER A O 1
ATOM 1377 N N . ARG A 1 168 ? -19.786 -21.770 -45.879 1.00 43.31 168 ARG A N 1
ATOM 1378 C CA . ARG A 1 168 ? -20.331 -20.823 -46.852 1.00 43.31 168 ARG A CA 1
ATOM 1379 C C . ARG A 1 168 ? -19.398 -20.716 -48.047 1.00 43.31 168 ARG A C 1
ATOM 1381 O O . ARG A 1 168 ? -18.462 -19.924 -48.105 1.00 43.31 168 ARG A O 1
ATOM 1388 N N . LYS A 1 169 ? -19.710 -21.583 -49.009 1.00 39.19 169 LYS A N 1
ATOM 1389 C CA . LYS A 1 169 ? -19.322 -21.598 -50.424 1.00 39.19 169 LYS A CA 1
ATOM 1390 C C . LYS A 1 169 ? -18.870 -20.212 -50.921 1.00 39.19 169 LYS A C 1
ATOM 1392 O O . LYS A 1 169 ? -19.684 -19.298 -51.060 1.00 39.19 169 LYS A O 1
ATOM 1397 N N . LYS A 1 170 ? -17.570 -20.072 -51.220 1.00 36.81 170 LYS A N 1
ATOM 1398 C CA . LYS A 1 170 ? -16.969 -18.883 -51.851 1.00 36.81 170 LYS A CA 1
ATOM 1399 C C . LYS A 1 170 ? -17.702 -18.562 -53.158 1.00 36.81 170 LYS A C 1
ATOM 1401 O O . LYS A 1 170 ? -17.464 -19.198 -54.181 1.00 36.81 170 LYS A O 1
ATOM 1406 N N . ARG A 1 171 ? -18.544 -17.528 -53.153 1.00 35.75 171 ARG A N 1
ATOM 1407 C CA . ARG A 1 171 ? -18.950 -16.828 -54.377 1.00 35.75 171 ARG A CA 1
ATOM 1408 C C . ARG A 1 171 ? -18.001 -15.649 -54.584 1.00 35.75 171 ARG A C 1
ATOM 1410 O O . ARG A 1 171 ? -18.133 -14.617 -53.939 1.00 35.75 171 ARG A O 1
ATOM 1417 N N . LYS A 1 172 ? -17.028 -15.819 -55.486 1.00 42.78 172 LYS A N 1
ATOM 1418 C CA . LYS A 1 172 ? -16.285 -14.700 -56.085 1.00 42.78 172 LYS A CA 1
ATOM 1419 C C . LYS A 1 172 ? -17.265 -13.839 -56.880 1.00 42.78 172 LYS A C 1
ATOM 1421 O O . LYS A 1 172 ? -17.860 -14.364 -57.811 1.00 42.78 172 LYS A O 1
ATOM 1426 N N . LYS A 1 173 ? -17.368 -12.556 -56.538 1.00 35.47 173 LYS A N 1
ATOM 1427 C CA . LYS A 1 173 ? -17.778 -11.405 -57.371 1.00 35.47 173 LYS A CA 1
ATOM 1428 C C . LYS A 1 173 ? -17.424 -10.152 -56.553 1.00 35.47 173 LYS A C 1
ATOM 1430 O O . LYS A 1 173 ? -17.603 -10.190 -55.346 1.00 35.47 173 LYS A O 1
ATOM 1435 N N . THR A 1 174 ? -16.950 -9.008 -57.021 1.00 34.28 174 THR A N 1
ATOM 1436 C CA . THR A 1 174 ? -16.297 -8.481 -58.229 1.00 34.28 174 THR A CA 1
ATOM 1437 C C . THR A 1 174 ? -15.793 -7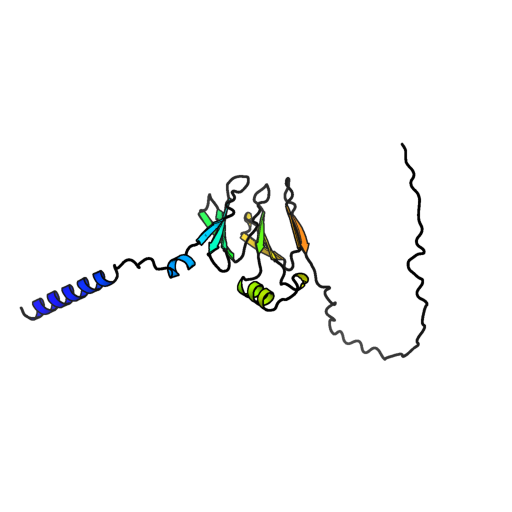.112 -57.733 1.00 34.28 174 THR A C 1
ATOM 1439 O O . THR A 1 174 ? -16.519 -6.450 -56.992 1.00 34.28 174 THR A O 1
ATOM 1442 N N . ARG A 1 175 ? -14.561 -6.684 -58.045 1.00 45.00 175 ARG A N 1
ATOM 1443 C CA . ARG A 1 175 ? -14.058 -5.362 -57.612 1.00 45.00 175 ARG A CA 1
ATOM 1444 C C . ARG A 1 175 ? -14.953 -4.253 -58.179 1.00 45.00 175 ARG A C 1
ATOM 1446 O O . ARG A 1 175 ? -14.978 -4.072 -59.390 1.00 45.00 175 ARG A O 1
ATOM 1453 N N . LEU A 1 176 ? -15.593 -3.474 -57.312 1.00 46.75 176 LEU A N 1
ATOM 1454 C CA . LEU A 1 176 ? -16.090 -2.139 -57.643 1.00 46.75 176 LEU A CA 1
ATOM 1455 C C . LEU A 1 176 ? -15.370 -1.142 -56.732 1.00 46.75 176 LEU A C 1
ATOM 1457 O O . LEU A 1 176 ? -15.624 -1.079 -55.533 1.00 46.75 176 LEU A O 1
ATOM 1461 N N . LYS A 1 177 ? -14.412 -0.410 -57.313 1.00 46.50 177 LYS A N 1
ATOM 1462 C CA . LYS A 1 177 ? -13.816 0.783 -56.704 1.00 46.50 177 LYS A CA 1
ATOM 1463 C C . LYS A 1 177 ? -14.904 1.860 -56.656 1.00 46.50 177 LYS A C 1
ATOM 1465 O O . LYS A 1 177 ? -15.323 2.323 -57.713 1.00 46.50 177 LYS A O 1
ATOM 1470 N N . ALA A 1 178 ? -15.337 2.259 -55.464 1.00 44.62 178 ALA A N 1
ATOM 1471 C CA . ALA A 1 178 ? -16.146 3.459 -55.272 1.00 44.62 178 ALA A CA 1
ATOM 1472 C C . ALA A 1 178 ? -15.265 4.554 -54.654 1.00 44.62 178 ALA A C 1
ATOM 1474 O O . ALA A 1 178 ? -14.533 4.305 -53.700 1.00 44.62 178 ALA A O 1
ATOM 1475 N N . LYS A 1 179 ? -15.287 5.720 -55.304 1.00 43.50 179 LYS A N 1
ATOM 1476 C CA . LYS A 1 179 ? -14.403 6.879 -55.139 1.00 43.50 179 LYS A CA 1
ATOM 1477 C C . LYS A 1 179 ? -14.429 7.447 -53.716 1.00 43.50 179 LYS A C 1
ATOM 1479 O O . LYS A 1 179 ? -15.500 7.712 -53.181 1.00 43.50 179 LYS A O 1
ATOM 1484 N N . GLU A 1 180 ? -13.249 7.706 -53.164 1.00 45.00 180 GLU A N 1
ATOM 1485 C CA . GLU A 1 180 ? -13.065 8.545 -51.979 1.00 45.00 180 GLU A CA 1
ATOM 1486 C C . GLU A 1 180 ? -13.420 9.998 -52.329 1.00 45.00 180 GLU A C 1
ATOM 1488 O O . GLU A 1 180 ? -12.898 10.557 -53.296 1.00 45.00 180 GLU A O 1
ATOM 1493 N N . THR A 1 181 ? -14.321 10.617 -51.566 1.00 53.22 181 THR A N 1
ATOM 1494 C CA . THR A 1 181 ? -14.536 12.071 -51.603 1.00 53.22 181 THR A CA 1
ATOM 1495 C C . THR A 1 181 ? -13.678 12.744 -50.523 1.00 53.22 181 THR A C 1
ATOM 1497 O O . THR A 1 181 ? -13.724 12.287 -49.378 1.00 53.22 181 THR A O 1
ATOM 1500 N N . PRO A 1 182 ? -12.924 13.818 -50.829 1.00 50.97 182 PRO A N 1
ATOM 1501 C CA . PRO A 1 182 ? -12.018 14.452 -49.867 1.00 50.97 182 PRO A CA 1
ATOM 1502 C C . PRO A 1 182 ? -12.689 15.233 -48.719 1.00 50.97 182 PRO A C 1
ATOM 1504 O O . PRO A 1 182 ? -13.809 15.727 -48.835 1.00 50.97 182 PRO A O 1
ATOM 1507 N N . TRP A 1 183 ? -11.948 15.382 -47.615 1.00 43.53 183 TRP A N 1
ATOM 1508 C CA . TRP A 1 183 ? -12.398 15.783 -46.268 1.00 43.53 183 TRP A CA 1
ATOM 1509 C C . TRP A 1 183 ? -12.763 17.273 -46.064 1.00 43.53 183 TRP A C 1
ATOM 1511 O O . TRP A 1 183 ? -13.182 17.647 -44.975 1.00 43.53 183 TRP A O 1
ATOM 1521 N N . TRP A 1 184 ? -12.656 18.146 -47.070 1.00 49.03 184 TRP A N 1
ATOM 1522 C CA . TRP A 1 184 ? -12.889 19.596 -46.895 1.00 49.03 184 TRP A CA 1
ATOM 1523 C C . TRP A 1 184 ? -14.309 20.085 -47.239 1.00 49.03 184 TRP A C 1
ATOM 1525 O O . TRP A 1 184 ? -14.565 21.285 -47.208 1.00 49.03 184 TRP A O 1
ATOM 1535 N N . TYR A 1 185 ? -15.260 19.188 -47.525 1.00 46.81 185 TYR A N 1
ATOM 1536 C CA . TYR A 1 185 ? -16.639 19.547 -47.908 1.00 46.81 185 TYR A CA 1
ATOM 1537 C C . TYR A 1 185 ? -17.681 19.337 -46.789 1.00 46.81 185 TYR A C 1
ATOM 1539 O O . TYR A 1 185 ? -18.780 18.835 -47.019 1.00 46.81 185 TYR A O 1
ATOM 1547 N N . LYS A 1 186 ? -17.346 19.733 -45.555 1.00 47.88 186 LYS A N 1
ATOM 1548 C CA . LYS A 1 186 ? -18.317 19.966 -44.466 1.00 47.88 186 LYS A CA 1
ATOM 1549 C C . LYS A 1 186 ? -18.079 21.336 -43.816 1.00 47.88 186 LYS A C 1
ATOM 1551 O O . LYS A 1 186 ? -17.655 21.437 -42.673 1.00 47.88 186 LYS A O 1
ATOM 1556 N N . ILE A 1 187 ? -18.271 22.375 -44.630 1.00 45.44 187 ILE A N 1
ATOM 1557 C CA . ILE A 1 187 ? -19.157 23.530 -44.379 1.00 45.44 187 ILE A CA 1
ATOM 1558 C C . ILE A 1 187 ? -19.370 23.821 -42.874 1.00 45.44 187 ILE A C 1
ATOM 1560 O O . ILE A 1 187 ? -20.071 23.078 -42.194 1.00 45.44 187 ILE A O 1
ATOM 1564 N N . SER A 1 188 ? -18.676 24.787 -42.265 1.00 42.03 188 SER A N 1
ATOM 1565 C CA . SER A 1 188 ? -19.040 26.218 -42.208 1.00 42.03 188 SER A CA 1
ATOM 1566 C C . SER A 1 188 ? -20.530 26.480 -41.944 1.00 42.03 188 SER A C 1
ATOM 1568 O O . SER A 1 188 ? -21.302 26.576 -42.890 1.00 42.03 188 SER A O 1
ATOM 1570 N N . PHE A 1 189 ? -20.920 26.686 -40.682 1.00 42.06 189 PHE A N 1
ATOM 1571 C CA . PHE A 1 189 ? -22.145 27.420 -40.349 1.00 42.06 189 PHE A CA 1
ATOM 1572 C C . PHE A 1 189 ? -21.924 28.383 -39.180 1.00 42.06 189 PHE A C 1
ATOM 1574 O O . PHE A 1 189 ? -21.201 28.093 -38.228 1.00 42.06 189 PHE A O 1
ATOM 1581 N N . GLN A 1 190 ? -22.503 29.565 -39.373 1.00 36.38 190 GLN A N 1
ATOM 1582 C CA . GLN A 1 190 ? -22.274 30.838 -38.706 1.00 36.38 190 GLN A CA 1
ATOM 1583 C C . GLN A 1 190 ? -22.751 30.921 -37.253 1.00 36.38 190 GLN A C 1
ATOM 1585 O O . GLN A 1 190 ? -23.708 30.284 -36.827 1.00 36.38 190 GLN A O 1
ATOM 1590 N N . VAL A 1 191 ? -22.072 31.837 -36.566 1.00 40.38 191 VAL A N 1
ATOM 1591 C CA . VAL A 1 191 ? -22.463 32.590 -35.374 1.00 40.38 191 VAL A CA 1
ATOM 1592 C C . VAL A 1 191 ? -23.852 33.222 -35.527 1.00 40.38 191 VAL A C 1
ATOM 1594 O O . VAL A 1 191 ? -24.085 33.930 -36.503 1.00 40.38 191 VAL A O 1
ATOM 1597 N N . THR A 1 192 ? -24.694 33.100 -34.499 1.00 39.78 192 THR A N 1
ATOM 1598 C CA . THR A 1 192 ? -25.738 34.088 -34.166 1.00 39.78 192 THR A CA 1
ATOM 1599 C C . THR A 1 192 ? -25.883 34.194 -32.646 1.00 39.78 192 THR A C 1
ATOM 1601 O O . THR A 1 192 ? -26.030 33.188 -31.957 1.00 39.78 192 THR A O 1
ATOM 1604 N N . GLN A 1 193 ? -25.778 35.429 -32.155 1.00 38.22 193 GLN A N 1
ATOM 1605 C CA . GLN A 1 193 ? -25.960 35.894 -30.776 1.00 38.22 193 GLN A CA 1
ATOM 1606 C C . GLN A 1 193 ? -27.417 36.344 -30.529 1.00 38.22 193 GLN A C 1
ATOM 1608 O O . GLN A 1 193 ? -28.112 36.653 -31.496 1.00 38.22 193 GLN A O 1
ATOM 1613 N N . LEU A 1 194 ? -27.760 36.519 -29.238 1.00 33.25 194 LEU A N 1
ATOM 1614 C CA . LEU A 1 194 ? -28.930 37.219 -28.649 1.00 33.25 194 LEU A CA 1
ATOM 1615 C C . LEU A 1 194 ? -30.262 36.442 -28.730 1.00 33.25 194 LEU A C 1
ATOM 1617 O O . LEU A 1 194 ? -30.600 35.905 -29.778 1.00 33.25 194 LEU A O 1
ATOM 1621 N N . ASN A 1 195 ? -31.066 36.295 -27.671 1.00 39.25 195 ASN A N 1
ATOM 1622 C CA . AS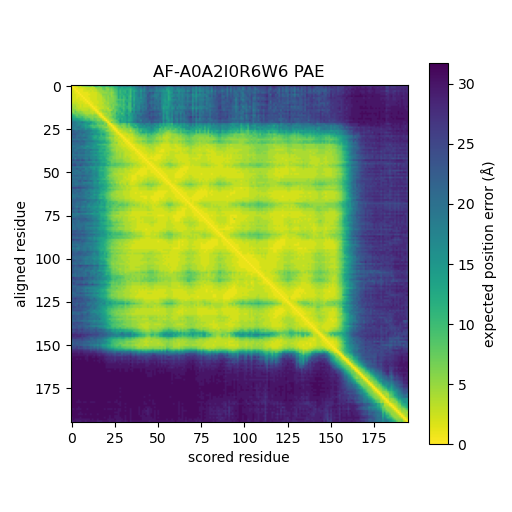N A 1 195 ? -31.314 37.096 -26.461 1.00 39.25 195 ASN A CA 1
ATOM 1623 C C . ASN A 1 195 ? -31.457 36.194 -25.223 1.00 39.25 195 ASN A C 1
ATOM 1625 O O . ASN A 1 195 ? -31.942 35.053 -25.398 1.00 39.25 195 ASN A O 1
#

Mean predicted aligned error: 14.57 Å

Foldseek 3Di:
DVVVVVVVVVVVVVVVVVVVVPDDDDDDPVVLQVDWDWDDWDAALVRQWIWIWTHGPDWWIWIWIAGPVVRDIDIDTQWDDWDAANVRQKIKTKRDDTRVQVVVCVVVVPDPVPRFAIKIWIAGPVVRDIDIHGQWPDKDHDPDDGDIDTDHDDDPPPPPPPPDDDPDDDDDDDDDDDDDDDDPPDDDDDDDDDD